Protein AF-A0AAQ3PL06-F1 (afdb_monomer_lite)

Radius of gyration: 33.45 Å; chains: 1; bounding box: 56×90×118 Å

pLDDT: mean 73.78, std 20.69, range [35.09, 96.5]

Foldseek 3Di:
DDDDDDDDDDDDDDDDPDDDDDDDDDDDDDDDDDDDDDDDDDDDDDPDDDDDDDDDDDDDDDDDDDDDDDDDDDDDDDDDDDDDDDPPPPPPVLPQFDDWDKDKDKDWDDPDPLLVVLVVVVVLVVQVDKTKMKIWIWTDTSPDQIKIKIKIWIWHQDPVRDTDTPDIFTQLAIDSDVVVRVNSNSLRSLQAVCQVCVVSCCPDPCQQRWHDHQVFQETEHEQCVVVVDVVVNVVSVVVQVVVLQVLQVRLVVRVVVQVVQQVVCCVSPVDRDDPPPPPDDVPHDDRRDGDHRPDPRNGYYYDDDDD

Structure (mmCIF, N/CA/C/O backbone):
data_AF-A0AAQ3PL06-F1
#
_entry.id   AF-A0AAQ3PL06-F1
#
loop_
_atom_site.group_PDB
_atom_site.id
_atom_site.type_symbol
_atom_site.label_atom_id
_atom_site.label_alt_id
_atom_site.label_comp_id
_atom_site.label_asym_id
_atom_site.label_entity_id
_atom_site.label_seq_id
_atom_site.pdbx_PDB_ins_code
_atom_site.Cartn_x
_atom_site.Cartn_y
_atom_site.Cartn_z
_atom_site.occupancy
_atom_site.B_iso_or_equiv
_atom_site.auth_seq_id
_atom_site.auth_comp_id
_atom_site.auth_asym_id
_atom_site.auth_atom_id
_atom_site.pdbx_PDB_model_num
ATOM 1 N N . MET A 1 1 ? -21.058 50.447 -5.475 1.00 48.62 1 MET A N 1
ATOM 2 C CA . MET A 1 1 ? -22.038 49.818 -4.567 1.00 48.62 1 MET A CA 1
ATOM 3 C C . MET A 1 1 ? -21.251 49.048 -3.518 1.00 48.62 1 MET A C 1
ATOM 5 O O . MET A 1 1 ? -20.390 48.284 -3.935 1.00 48.62 1 MET A O 1
ATOM 9 N N . PRO A 1 2 ? -21.435 49.301 -2.214 1.00 49.38 2 PRO A N 1
ATOM 10 C CA . PRO A 1 2 ? -20.714 48.572 -1.175 1.00 49.38 2 PRO A CA 1
ATOM 11 C C . PRO A 1 2 ? -21.329 47.180 -0.959 1.00 49.38 2 PRO A C 1
ATOM 13 O O . PRO A 1 2 ? -22.548 47.028 -0.934 1.00 49.38 2 PRO A O 1
ATOM 16 N N . THR A 1 3 ? -20.467 46.173 -0.844 1.00 56.25 3 THR A N 1
ATOM 17 C CA . THR A 1 3 ? -20.796 44.777 -0.527 1.00 56.25 3 THR A CA 1
ATOM 18 C C . THR A 1 3 ? -21.284 44.639 0.922 1.00 56.25 3 THR A C 1
ATOM 20 O O . THR A 1 3 ? -20.705 45.280 1.801 1.00 56.25 3 THR A O 1
ATOM 23 N N . PRO A 1 4 ? -22.315 43.820 1.203 1.00 58.84 4 PRO A N 1
ATOM 24 C CA . PRO A 1 4 ? -22.827 43.642 2.557 1.00 58.84 4 PRO A CA 1
ATOM 25 C C . PRO A 1 4 ? -21.896 42.768 3.410 1.00 58.84 4 PRO A C 1
ATOM 27 O O . PRO A 1 4 ? -21.492 41.679 3.004 1.00 58.84 4 PRO A O 1
ATOM 30 N N . THR A 1 5 ? -21.581 43.261 4.605 1.00 65.50 5 THR A N 1
ATOM 31 C CA . THR A 1 5 ? -20.890 42.543 5.683 1.00 65.50 5 THR A CA 1
ATOM 32 C C . THR A 1 5 ? -21.766 41.393 6.207 1.00 65.50 5 THR A C 1
ATOM 34 O O . THR A 1 5 ? -22.958 41.621 6.435 1.00 65.50 5 THR A O 1
ATOM 37 N N . PRO A 1 6 ? -21.229 40.179 6.430 1.00 69.56 6 PRO A N 1
ATOM 38 C CA . PRO A 1 6 ? -21.986 39.102 7.064 1.00 69.56 6 PRO A CA 1
ATOM 39 C C . PRO A 1 6 ? -22.230 39.388 8.563 1.00 69.56 6 PRO A C 1
ATOM 41 O O . PRO A 1 6 ? -21.394 40.029 9.204 1.00 69.56 6 PRO A O 1
ATOM 44 N N . PRO A 1 7 ? -23.365 38.944 9.135 1.00 68.00 7 PRO A N 1
ATOM 45 C CA . PRO A 1 7 ? -23.702 39.196 10.536 1.00 68.00 7 PRO A CA 1
ATOM 46 C C . PRO A 1 7 ? -22.826 38.385 11.505 1.00 68.00 7 PRO A C 1
ATOM 48 O O . PRO A 1 7 ? -22.544 37.211 11.265 1.00 68.00 7 PRO A O 1
ATOM 51 N N . SER A 1 8 ? -22.433 39.018 12.617 1.00 68.75 8 SER A N 1
ATOM 52 C CA . SER A 1 8 ? -21.735 38.374 13.740 1.00 68.75 8 SER A CA 1
ATOM 53 C C . SER A 1 8 ? -22.547 37.219 14.341 1.00 68.75 8 SER A C 1
ATOM 55 O O . SER A 1 8 ? -23.768 37.351 14.475 1.00 68.75 8 SER A O 1
ATOM 57 N N . PRO A 1 9 ? -21.891 36.129 14.780 1.00 68.69 9 PRO A N 1
ATOM 58 C CA . PRO A 1 9 ? -22.547 35.081 15.551 1.00 68.69 9 PRO A CA 1
ATOM 59 C C . PRO A 1 9 ? -22.962 35.591 16.947 1.00 68.69 9 PRO A C 1
ATOM 61 O O . PRO A 1 9 ? -22.283 36.458 17.509 1.00 68.69 9 PRO A O 1
ATOM 64 N N . PRO A 1 10 ? -24.068 35.078 17.518 1.00 64.25 10 PRO A N 1
ATOM 65 C CA . PRO A 1 10 ? -24.474 35.403 18.881 1.00 64.25 10 PRO A CA 1
ATOM 66 C C . PRO A 1 10 ? -23.480 34.829 19.913 1.00 64.25 10 PRO A C 1
ATOM 68 O O . PRO A 1 10 ? -22.798 33.843 19.623 1.00 64.25 10 PRO A O 1
ATOM 71 N N . PRO A 1 11 ? -23.382 35.437 21.110 1.00 51.66 11 PRO A N 1
ATOM 72 C CA . PRO A 1 11 ? -22.476 34.982 22.160 1.00 51.66 11 PRO A CA 1
ATOM 73 C C . PRO A 1 11 ? -22.854 33.577 22.645 1.00 51.66 11 PRO A C 1
ATOM 75 O O . PRO A 1 11 ? -24.021 33.300 22.917 1.00 51.66 11 PRO A O 1
ATOM 78 N N . GLN A 1 12 ? -21.854 32.700 22.750 1.00 49.91 12 GLN A N 1
ATOM 79 C CA . GLN A 1 12 ? -21.989 31.388 23.377 1.00 49.91 12 GLN A CA 1
ATOM 80 C C . GLN A 1 12 ? -22.119 31.584 24.892 1.00 49.91 12 GLN A C 1
ATOM 82 O O . GLN A 1 12 ? -21.191 32.066 25.543 1.00 49.91 12 GLN A O 1
ATOM 87 N N . GLU A 1 13 ? -23.290 31.257 25.435 1.00 46.12 13 GLU A N 1
ATOM 88 C CA . GLU A 1 13 ? -23.493 31.118 26.874 1.00 46.12 13 GLU A CA 1
ATOM 89 C C . GLU A 1 13 ? -22.750 29.868 27.355 1.00 46.12 13 GLU A C 1
ATOM 91 O O . GLU A 1 13 ? -22.970 28.759 26.867 1.00 46.12 13 GLU A O 1
ATOM 96 N N . TRP A 1 14 ? -21.839 30.079 28.299 1.00 43.84 14 TRP A N 1
ATOM 97 C CA . TRP A 1 14 ? -21.166 29.028 29.042 1.00 43.84 14 TRP A CA 1
ATOM 98 C C . TRP A 1 14 ? -22.183 28.379 29.978 1.00 43.84 14 TRP A C 1
ATOM 100 O O . TRP A 1 14 ? -22.734 29.046 30.852 1.00 43.84 14 TRP A O 1
ATOM 110 N N . VAL A 1 15 ? -22.443 27.089 29.782 1.00 44.31 15 VAL A N 1
ATOM 111 C CA . VAL A 1 15 ? -23.145 26.267 30.769 1.00 44.31 15 VAL A CA 1
ATOM 112 C C . VAL A 1 15 ? -22.093 25.676 31.701 1.00 44.31 15 VAL A C 1
ATOM 114 O O . VAL A 1 15 ? -21.324 24.804 31.302 1.00 44.31 15 VAL A O 1
ATOM 117 N N . ASP A 1 16 ? -22.057 26.201 32.925 1.00 38.12 16 ASP A N 1
ATOM 118 C CA . ASP A 1 16 ? -21.409 25.589 34.082 1.00 38.12 16 ASP A CA 1
ATOM 119 C C . ASP A 1 16 ? -22.047 24.216 34.342 1.00 38.12 16 ASP A C 1
ATOM 121 O O . ASP A 1 16 ? -23.236 24.118 34.651 1.00 38.12 16 ASP A O 1
ATOM 125 N N . LEU A 1 17 ? -21.252 23.155 34.215 1.00 41.19 17 LEU A N 1
ATOM 126 C CA . LEU A 1 17 ? -21.554 21.839 34.773 1.00 41.19 17 LEU A CA 1
ATOM 127 C C . LEU A 1 17 ? -20.680 21.667 36.015 1.00 41.19 17 LEU A C 1
ATOM 129 O O . LEU A 1 17 ? -19.600 21.083 35.960 1.00 41.19 17 LEU A O 1
ATOM 133 N N . THR A 1 18 ? -21.134 22.234 37.128 1.00 41.91 18 THR A N 1
ATOM 134 C CA . THR A 1 18 ? -20.614 21.912 38.455 1.00 41.91 18 THR A CA 1
ATOM 135 C C . THR A 1 18 ? -21.363 20.714 39.030 1.00 41.91 18 THR A C 1
ATOM 137 O O . THR A 1 18 ? -22.589 20.666 38.972 1.00 41.91 18 THR A O 1
ATOM 140 N N . GLU A 1 19 ? -20.584 19.825 39.649 1.00 43.22 19 GLU A N 1
ATOM 141 C CA . GLU A 1 19 ? -20.951 18.959 40.780 1.00 43.22 19 GLU A CA 1
ATOM 142 C C . GLU A 1 19 ? -21.914 17.792 40.521 1.00 43.22 19 GLU A C 1
ATOM 144 O O . GLU A 1 19 ? -23.114 17.970 40.347 1.00 43.22 19 GLU A O 1
ATOM 149 N N . SER A 1 20 ? -21.368 16.574 40.598 1.00 48.38 20 SER A N 1
ATOM 150 C CA . SER A 1 20 ? -21.988 15.354 41.153 1.00 48.38 20 SER A CA 1
ATOM 151 C C . SER A 1 20 ? -20.850 14.329 41.286 1.00 48.38 20 SER A C 1
ATOM 153 O O . SER A 1 20 ? -20.391 13.787 40.286 1.00 48.38 20 SER A O 1
ATOM 155 N N . GLU A 1 21 ? -20.097 14.399 42.380 1.00 46.84 21 GLU A N 1
ATOM 156 C CA . GLU A 1 21 ? -20.223 13.525 43.560 1.00 46.84 21 GLU A CA 1
ATOM 157 C C . GLU A 1 21 ? -19.661 12.115 43.326 1.00 46.84 21 GLU A C 1
ATOM 159 O O . GLU A 1 21 ? -20.185 11.305 42.566 1.00 46.84 21 GLU A O 1
ATOM 164 N N . GLU A 1 22 ? -18.529 11.908 44.001 1.00 48.34 22 GLU A N 1
ATOM 165 C CA . GLU A 1 22 ? -17.900 10.648 44.371 1.00 48.34 22 GLU A CA 1
ATOM 166 C C . GLU A 1 22 ? -18.921 9.640 44.911 1.00 48.34 22 GLU A C 1
ATOM 168 O O . GLU A 1 22 ? -19.628 9.946 45.864 1.00 48.34 22 GLU A O 1
ATOM 173 N N . GLU A 1 23 ? -18.903 8.413 44.393 1.00 47.03 23 GLU A N 1
ATOM 174 C CA . GLU A 1 23 ? -19.174 7.219 45.198 1.00 47.03 23 GLU A CA 1
ATOM 175 C C . GLU A 1 23 ? -18.269 6.082 44.702 1.00 47.03 23 GLU A C 1
ATOM 177 O O . GLU A 1 23 ? -18.490 5.462 43.663 1.00 47.03 23 GLU A O 1
ATOM 182 N N . ASP A 1 24 ? -17.199 5.883 45.467 1.00 48.38 24 ASP A N 1
ATOM 183 C CA . ASP A 1 24 ? -16.335 4.708 45.508 1.00 48.38 24 ASP A CA 1
ATOM 184 C C . ASP A 1 24 ? -16.939 3.716 46.513 1.00 48.38 24 ASP A C 1
ATOM 186 O O . ASP A 1 24 ? -17.240 4.107 47.647 1.00 48.38 24 ASP A O 1
ATOM 190 N N . PRO A 1 25 ? -17.143 2.450 46.121 1.00 52.28 25 PRO A N 1
ATOM 191 C CA . PRO A 1 25 ? -17.043 1.387 47.102 1.00 52.28 25 PRO A CA 1
ATOM 192 C C . PRO A 1 25 ? -16.062 0.290 46.668 1.00 52.28 25 PRO A C 1
ATOM 194 O O . PRO A 1 25 ? -16.358 -0.547 45.818 1.00 52.28 25 PRO A O 1
ATOM 197 N N . GLU A 1 26 ? -14.932 0.289 47.372 1.00 47.56 26 GLU A N 1
ATOM 198 C CA . GLU A 1 26 ? -14.347 -0.859 48.072 1.00 47.56 26 GLU A CA 1
ATOM 199 C C . GLU A 1 26 ? -13.952 -2.091 47.231 1.00 47.56 26 GLU A C 1
ATOM 201 O O . GLU A 1 26 ? -14.751 -2.947 46.864 1.00 47.56 26 GLU A O 1
ATOM 206 N N . GLU A 1 27 ? -12.631 -2.215 47.060 1.00 47.69 27 GLU A N 1
ATOM 207 C CA . GLU A 1 27 ? -11.851 -3.388 47.486 1.00 47.69 27 GLU A CA 1
ATOM 208 C C . GLU A 1 27 ? -12.449 -4.780 47.199 1.00 47.69 27 GLU A C 1
ATOM 210 O O . GLU A 1 27 ? -13.039 -5.435 48.057 1.00 47.69 27 GLU A O 1
ATOM 215 N N . LEU A 1 28 ? -12.125 -5.322 46.024 1.00 44.50 28 LEU A N 1
ATOM 216 C CA . LEU A 1 28 ? -12.021 -6.770 45.823 1.00 44.50 28 LEU A CA 1
ATOM 217 C C . LEU A 1 28 ? -10.652 -7.095 45.217 1.00 44.50 28 LEU A C 1
ATOM 219 O O . LEU A 1 28 ? -10.472 -7.156 44.003 1.00 44.50 28 LEU A O 1
ATOM 223 N N . VAL A 1 29 ? -9.667 -7.275 46.096 1.00 44.41 29 VAL A N 1
ATOM 224 C CA . VAL A 1 29 ? -8.402 -7.974 45.805 1.00 44.41 29 VAL A CA 1
ATOM 225 C C . VAL A 1 29 ? -8.575 -9.469 46.144 1.00 44.41 29 VAL A C 1
ATOM 227 O O . VAL A 1 29 ? -9.486 -9.824 46.892 1.00 44.41 29 VAL A O 1
ATOM 230 N N . PRO A 1 30 ? -7.770 -10.374 45.563 1.00 47.69 30 PRO A N 1
ATOM 231 C CA . PRO A 1 30 ? -8.264 -11.530 44.825 1.00 47.69 30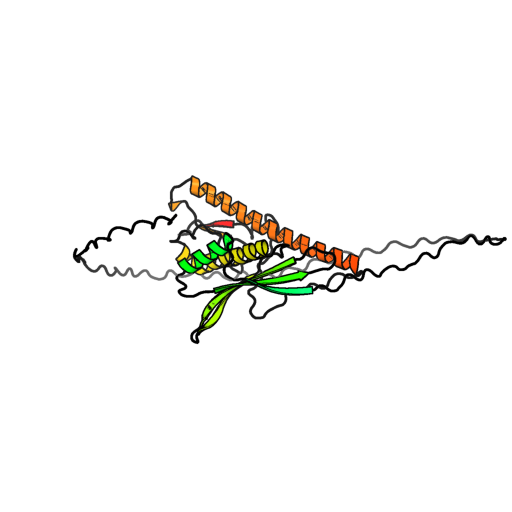 PRO A CA 1
ATOM 232 C C . PRO A 1 30 ? -8.126 -12.816 45.649 1.00 47.69 30 PRO A C 1
ATOM 234 O O . PRO A 1 30 ? -7.146 -12.994 46.375 1.00 47.69 30 PRO A O 1
ATOM 237 N N . GLU A 1 31 ? -9.066 -13.752 45.502 1.00 46.12 31 GLU A N 1
ATOM 238 C CA . GLU A 1 31 ? -8.873 -15.108 46.021 1.00 46.12 31 GLU A CA 1
ATOM 239 C C . GLU A 1 31 ? -7.777 -15.820 45.214 1.00 46.12 31 GLU A C 1
ATOM 241 O O . GLU A 1 31 ? -7.943 -16.177 44.048 1.00 46.12 31 GLU A O 1
ATOM 246 N N . LEU A 1 32 ? -6.637 -15.994 45.882 1.00 43.97 32 LEU A N 1
ATOM 247 C CA . LEU A 1 32 ? -5.574 -16.939 45.567 1.00 43.97 32 LEU A CA 1
ATOM 248 C C . LEU A 1 32 ? -6.168 -18.345 45.398 1.00 43.97 32 LEU A C 1
ATOM 250 O O . LEU A 1 32 ? -6.540 -18.984 46.381 1.00 43.97 32 LEU A O 1
ATOM 254 N N . SER A 1 33 ? -6.222 -18.832 44.160 1.00 45.28 33 SER A N 1
ATOM 255 C CA . SER A 1 33 ? -6.232 -20.268 43.879 1.00 45.28 33 SER A CA 1
ATOM 256 C C . SER A 1 33 ? -4.791 -20.685 43.601 1.00 45.28 33 SER A C 1
ATOM 258 O O . SER A 1 33 ? -4.176 -20.285 42.616 1.00 45.28 33 SER A O 1
ATOM 260 N N . GLU A 1 34 ? -4.232 -21.423 44.553 1.00 49.06 34 GLU A N 1
ATOM 261 C CA . GLU A 1 34 ? -3.016 -22.207 44.386 1.00 49.06 34 GLU A CA 1
ATOM 262 C C . GLU A 1 34 ? -3.402 -23.450 43.573 1.00 49.06 34 GLU A C 1
ATOM 264 O O . GLU A 1 34 ? -3.945 -24.398 44.135 1.00 49.06 34 GLU A O 1
ATOM 269 N N . ASP A 1 35 ? -3.174 -23.426 42.259 1.00 47.31 35 ASP A N 1
ATOM 270 C CA . ASP A 1 35 ? -3.213 -24.631 41.427 1.00 47.31 35 ASP A CA 1
ATOM 271 C C . ASP A 1 35 ? -1.779 -25.005 41.037 1.00 47.31 35 ASP A C 1
ATOM 273 O O . ASP A 1 35 ? -0.987 -24.184 40.562 1.00 47.31 35 ASP A O 1
ATOM 277 N N . GLU A 1 36 ? -1.430 -26.241 41.375 1.00 51.69 36 GLU A N 1
ATOM 278 C CA . GLU A 1 36 ? -0.114 -26.846 41.220 1.00 51.69 36 GLU A CA 1
ATOM 279 C C . GLU A 1 36 ? 0.250 -27.005 39.729 1.00 51.69 36 GLU A C 1
ATOM 281 O O . GLU A 1 36 ? -0.629 -27.215 38.894 1.00 51.69 36 GLU A O 1
ATOM 286 N N . PRO A 1 37 ? 1.542 -26.941 39.355 1.00 46.28 37 PRO A N 1
ATOM 287 C CA . PRO A 1 37 ? 1.955 -27.170 37.976 1.00 46.28 37 PRO A CA 1
ATOM 288 C C . PRO A 1 37 ? 1.813 -28.656 37.610 1.00 46.28 37 PRO A C 1
ATOM 290 O O . PRO A 1 37 ? 2.541 -29.502 38.134 1.00 46.28 37 PRO A O 1
ATOM 293 N N . GLU A 1 38 ? 0.899 -28.969 36.689 1.00 50.12 38 GLU A N 1
ATOM 294 C CA . GLU A 1 38 ? 0.843 -30.276 36.031 1.00 50.12 38 GLU A CA 1
ATOM 295 C C . GLU A 1 38 ? 2.108 -30.495 35.179 1.00 50.12 38 GLU A C 1
ATOM 297 O O . GLU A 1 38 ? 2.547 -29.623 34.427 1.00 50.12 38 GLU A O 1
ATOM 302 N N . GLU A 1 39 ? 2.718 -31.668 35.354 1.00 47.22 39 GLU A N 1
ATOM 303 C CA . GLU A 1 39 ? 3.946 -32.111 34.696 1.00 47.22 39 GLU A CA 1
ATOM 304 C C . GLU A 1 39 ? 3.822 -32.091 33.161 1.00 47.22 39 GLU A C 1
ATOM 306 O O . GLU A 1 39 ? 2.953 -32.743 32.580 1.00 47.22 39 GLU A O 1
ATOM 311 N N . GLU A 1 40 ? 4.749 -31.400 32.493 1.00 49.81 40 GLU A N 1
ATOM 312 C CA . GLU A 1 40 ? 4.948 -31.493 31.045 1.00 49.81 40 GLU A CA 1
ATOM 313 C C . GLU A 1 40 ? 5.327 -32.935 30.642 1.00 49.81 40 GLU A C 1
ATOM 315 O O . GLU A 1 40 ? 6.334 -33.466 31.132 1.00 49.81 40 GLU A O 1
ATOM 320 N N . PRO A 1 41 ? 4.609 -33.590 29.710 1.00 47.94 41 PRO A N 1
ATOM 321 C CA . PRO A 1 41 ? 5.131 -34.785 29.070 1.00 47.94 41 PRO A CA 1
ATOM 322 C C . PRO A 1 41 ? 6.260 -34.382 28.112 1.00 47.94 41 PRO A C 1
ATOM 324 O O . PRO A 1 41 ? 6.051 -33.693 27.117 1.00 47.94 41 PRO A O 1
ATOM 327 N N . GLN A 1 42 ? 7.473 -34.835 28.425 1.00 40.88 42 GLN A N 1
ATOM 328 C CA . GLN A 1 42 ? 8.642 -34.728 27.557 1.00 40.88 42 GLN A CA 1
ATOM 329 C C . GLN A 1 42 ? 8.383 -35.495 26.250 1.00 40.88 42 GLN A C 1
ATOM 331 O O . GLN A 1 42 ? 8.380 -36.727 26.242 1.00 40.88 42 GLN A O 1
ATOM 336 N N . GLU A 1 43 ? 8.175 -34.781 25.144 1.00 46.28 43 GLU A N 1
ATOM 337 C CA . GLU A 1 43 ? 8.204 -35.379 23.810 1.00 46.28 43 GLU A CA 1
ATOM 338 C C . GLU A 1 43 ? 9.661 -35.671 23.421 1.00 46.28 43 GLU A C 1
ATOM 340 O O . GLU A 1 43 ? 10.495 -34.774 23.278 1.00 46.28 43 GLU A O 1
ATOM 345 N N . GLU A 1 44 ? 9.982 -36.958 23.282 1.00 52.59 44 GLU A N 1
ATOM 346 C CA . GLU A 1 44 ? 11.247 -37.424 22.720 1.00 52.59 44 GLU A CA 1
ATOM 347 C C . GLU A 1 44 ? 11.412 -36.891 21.281 1.00 52.59 44 GLU A C 1
ATOM 349 O O . GLU A 1 44 ? 10.479 -36.987 20.477 1.00 52.59 44 GLU A O 1
ATOM 354 N N . PRO A 1 45 ? 12.587 -36.363 20.897 1.00 47.50 45 PRO A N 1
ATOM 355 C CA . PRO A 1 45 ? 12.797 -35.886 19.539 1.00 47.50 45 PRO A CA 1
ATOM 356 C C . PRO A 1 45 ? 12.835 -37.069 18.564 1.00 47.50 45 PRO A C 1
ATOM 358 O O . PRO A 1 45 ? 13.754 -37.889 18.586 1.00 47.50 45 PRO A O 1
ATOM 361 N N . LEU A 1 46 ? 11.843 -37.132 17.671 1.00 46.38 46 LEU A N 1
ATOM 362 C CA . LEU A 1 46 ? 11.863 -37.996 16.494 1.00 46.38 46 LEU A CA 1
ATOM 363 C C . LEU A 1 46 ? 13.093 -37.664 15.638 1.00 46.38 46 LEU A C 1
ATOM 365 O O . LEU A 1 46 ? 13.223 -36.577 15.077 1.00 46.38 46 LEU A O 1
ATOM 369 N N . GLU A 1 47 ? 13.995 -38.633 15.538 1.00 45.81 47 GLU A N 1
ATOM 370 C CA . GLU A 1 47 ? 15.191 -38.607 14.706 1.00 45.81 47 GLU A CA 1
ATOM 371 C C . GLU A 1 47 ? 14.777 -38.607 13.218 1.00 45.81 47 GLU A C 1
ATOM 373 O O . GLU A 1 47 ? 14.530 -39.648 12.605 1.00 45.81 47 GLU A O 1
ATOM 378 N N . VAL A 1 48 ? 14.631 -37.416 12.629 1.00 49.69 48 VAL A N 1
ATOM 379 C CA . VAL A 1 48 ? 14.339 -37.254 11.198 1.00 49.69 48 VAL A CA 1
ATOM 380 C C . VAL A 1 48 ? 15.609 -37.564 10.404 1.00 49.69 48 VAL A C 1
ATOM 382 O O . VAL A 1 48 ? 16.563 -36.787 10.389 1.00 49.69 48 VAL A O 1
ATOM 385 N N . GLN A 1 49 ? 15.621 -38.719 9.737 1.00 50.06 49 GLN A N 1
ATOM 386 C CA . GLN A 1 49 ? 16.665 -39.086 8.779 1.00 50.06 49 GLN A CA 1
ATOM 387 C C . GLN A 1 49 ? 16.761 -38.038 7.651 1.00 50.06 49 GLN A C 1
ATOM 389 O O . GLN A 1 49 ? 15.726 -37.607 7.134 1.00 50.06 49 GLN A O 1
ATOM 394 N N . PRO A 1 50 ? 17.973 -37.645 7.220 1.00 54.19 50 PRO A N 1
ATOM 395 C CA . PRO A 1 50 ? 18.136 -36.715 6.110 1.00 54.19 50 PRO A CA 1
ATOM 396 C C . PRO A 1 50 ? 17.646 -37.335 4.785 1.00 54.19 50 PRO A C 1
ATOM 398 O O . PRO A 1 50 ? 17.817 -38.539 4.566 1.00 54.19 50 PRO A O 1
ATOM 401 N N . PRO A 1 51 ? 17.058 -36.535 3.877 1.00 52.03 51 PRO A N 1
ATOM 402 C CA . PRO A 1 51 ? 16.538 -37.027 2.606 1.00 52.03 51 PRO A CA 1
ATOM 403 C C . PRO A 1 51 ? 17.661 -37.517 1.681 1.00 52.03 51 PRO A C 1
ATOM 405 O O . PRO A 1 51 ? 18.697 -36.872 1.516 1.00 52.03 51 PRO A O 1
ATOM 408 N N . VAL A 1 52 ? 17.426 -38.668 1.047 1.00 60.56 52 VAL A N 1
ATOM 409 C CA . VAL A 1 52 ? 18.289 -39.248 0.009 1.00 60.56 52 VAL A CA 1
ATOM 410 C C . VAL A 1 52 ? 18.274 -38.331 -1.228 1.00 60.56 52 VAL A C 1
ATOM 412 O O . VAL A 1 52 ? 17.187 -37.948 -1.666 1.00 60.56 52 VAL A O 1
ATOM 415 N N . PRO A 1 53 ? 19.430 -37.972 -1.819 1.00 58.28 53 PRO A N 1
ATOM 416 C CA . PRO A 1 53 ? 19.462 -37.112 -2.999 1.00 58.28 53 PRO A CA 1
ATOM 417 C C . PRO A 1 53 ? 18.856 -37.815 -4.232 1.00 58.28 53 PRO A C 1
ATOM 419 O O . PRO A 1 53 ? 19.063 -39.020 -4.415 1.00 58.28 53 PRO A O 1
ATOM 422 N N . PRO A 1 54 ? 18.131 -37.087 -5.104 1.00 53.50 54 PRO A N 1
ATOM 423 C CA . PRO A 1 54 ? 17.540 -37.656 -6.310 1.00 53.50 54 PRO A CA 1
ATOM 424 C C . PRO A 1 54 ? 18.617 -38.089 -7.315 1.00 53.50 54 PRO A C 1
ATOM 426 O O . PRO A 1 54 ? 19.619 -37.405 -7.525 1.00 53.50 54 PRO A O 1
ATOM 429 N N . SER A 1 55 ? 18.398 -39.248 -7.942 1.00 53.97 55 SER A N 1
ATOM 430 C CA . SER A 1 55 ? 19.256 -39.791 -8.999 1.00 53.97 55 SER A CA 1
ATOM 431 C C . SER A 1 55 ? 19.304 -38.865 -10.218 1.00 53.97 55 SER A C 1
ATOM 433 O O . SER A 1 55 ? 18.274 -38.371 -10.671 1.00 53.97 55 SER A O 1
ATOM 435 N N . ALA A 1 56 ? 20.509 -38.650 -10.750 1.00 47.44 56 ALA A N 1
ATOM 436 C CA . ALA A 1 56 ? 20.755 -37.822 -11.926 1.00 47.44 56 ALA A CA 1
ATOM 437 C C . ALA A 1 56 ? 20.039 -38.364 -13.187 1.00 47.44 56 ALA A C 1
ATOM 439 O O . ALA A 1 56 ? 19.973 -39.585 -13.364 1.00 47.44 56 ALA A O 1
ATOM 440 N N . PRO A 1 57 ? 19.535 -37.488 -14.079 1.00 53.69 57 PRO A N 1
ATOM 441 C CA . PRO A 1 57 ? 18.932 -37.905 -15.341 1.00 53.69 57 PRO A CA 1
ATOM 442 C C . PRO A 1 57 ? 19.986 -38.448 -16.335 1.00 53.69 57 PRO A C 1
ATOM 444 O O . PRO A 1 57 ? 21.135 -37.996 -16.317 1.00 53.69 57 PRO A O 1
ATOM 447 N N . PRO A 1 58 ? 19.624 -39.408 -17.212 1.00 45.03 58 PRO A N 1
ATOM 448 C CA . PRO A 1 58 ? 20.518 -39.939 -18.242 1.00 45.03 58 PRO A CA 1
ATOM 449 C C . PRO A 1 58 ? 20.916 -38.871 -19.268 1.00 45.03 58 PRO A C 1
ATOM 451 O O . PRO A 1 58 ? 20.078 -38.097 -19.720 1.00 45.03 58 PRO A O 1
ATOM 454 N N . GLN A 1 59 ? 22.194 -38.864 -19.653 1.00 43.38 59 GLN A N 1
ATOM 455 C CA . GLN A 1 59 ? 22.734 -38.003 -20.705 1.00 43.38 59 GLN A CA 1
ATOM 456 C C . GLN A 1 59 ? 22.157 -38.389 -22.076 1.00 43.38 59 GLN A C 1
ATOM 458 O O . GLN A 1 59 ? 22.362 -39.512 -22.537 1.00 43.38 59 GLN A O 1
ATOM 463 N N . GLU A 1 60 ? 21.472 -37.454 -22.733 1.00 45.97 60 GLU A N 1
ATOM 464 C CA . GLU A 1 60 ? 21.091 -37.566 -24.142 1.00 45.97 60 GLU A CA 1
ATOM 465 C C . GLU A 1 60 ? 22.295 -37.209 -25.027 1.00 45.97 60 GLU A C 1
ATOM 467 O O . GLU A 1 60 ? 22.903 -36.146 -24.894 1.00 45.97 60 GLU A O 1
ATOM 472 N N . GLN A 1 61 ? 22.671 -38.139 -25.905 1.00 43.91 61 GLN A N 1
ATOM 473 C CA . GLN A 1 61 ? 23.683 -37.944 -26.943 1.00 43.91 61 GLN A CA 1
ATOM 474 C C . GLN A 1 61 ? 23.094 -37.131 -28.113 1.00 43.91 61 GLN A C 1
ATOM 476 O O . GLN A 1 61 ? 21.920 -37.325 -28.439 1.00 43.91 61 GLN A O 1
ATOM 481 N N . P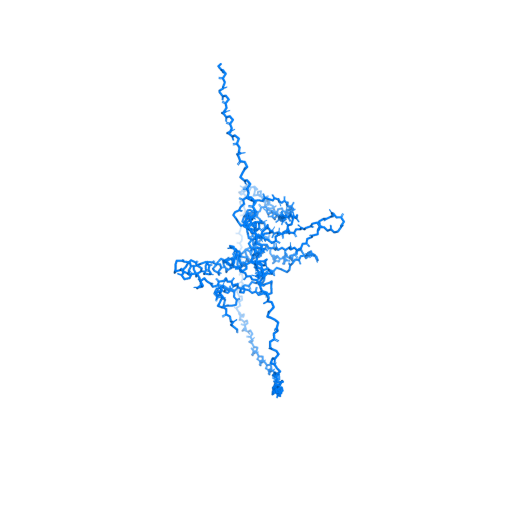RO A 1 62 ? 23.875 -36.263 -28.782 1.00 44.25 62 PRO A N 1
ATOM 482 C CA . PRO A 1 62 ? 23.415 -35.553 -29.973 1.00 44.25 62 PRO A CA 1
ATOM 483 C C . PRO A 1 62 ? 23.367 -36.494 -31.193 1.00 44.25 62 PRO A C 1
ATOM 485 O O . PRO A 1 62 ? 24.256 -37.339 -31.329 1.00 44.25 62 PRO A O 1
ATOM 488 N N . PRO A 1 63 ? 22.373 -36.369 -32.093 1.00 42.94 63 PRO A N 1
ATOM 489 C CA . PRO A 1 63 ? 22.366 -37.110 -33.346 1.00 42.94 63 PRO A CA 1
ATOM 490 C C . PRO A 1 63 ? 23.319 -36.496 -34.381 1.00 42.94 63 PRO A C 1
ATOM 492 O O . PRO A 1 63 ? 23.557 -35.289 -34.415 1.00 42.94 63 PRO A O 1
ATOM 495 N N . GLU A 1 64 ? 23.844 -37.403 -35.197 1.00 40.25 64 GLU A N 1
ATOM 496 C CA . GLU A 1 64 ? 24.956 -37.283 -36.132 1.00 40.25 64 GLU A CA 1
ATOM 497 C C . GLU A 1 64 ? 24.683 -36.387 -37.352 1.00 40.25 64 GLU A C 1
ATOM 499 O O . GLU A 1 64 ? 23.580 -36.351 -37.903 1.00 40.25 64 GLU A O 1
ATOM 504 N N . GLU A 1 65 ? 25.755 -35.719 -37.788 1.00 40.75 65 GLU A N 1
ATOM 505 C CA . GLU A 1 65 ? 25.968 -35.165 -39.125 1.00 40.75 65 GLU A CA 1
ATOM 506 C C . GLU A 1 65 ? 25.685 -36.202 -40.220 1.00 40.75 65 GLU A C 1
ATOM 508 O O . GLU A 1 65 ? 26.170 -37.332 -40.174 1.00 40.75 65 GLU A O 1
ATOM 513 N N . SER A 1 66 ? 24.981 -35.776 -41.266 1.00 40.97 66 SER A N 1
ATOM 514 C CA . SER A 1 66 ? 24.997 -36.448 -42.562 1.00 40.97 66 SER A CA 1
ATOM 515 C C . SER A 1 66 ? 25.480 -35.459 -43.621 1.00 40.97 66 SER A C 1
ATOM 517 O O . SER A 1 66 ? 24.719 -34.597 -44.067 1.00 40.97 66 SER A O 1
ATOM 519 N N . GLU A 1 67 ? 26.755 -35.589 -43.983 1.00 39.44 67 GLU A N 1
ATOM 520 C CA . GLU A 1 67 ? 27.369 -35.061 -45.202 1.00 39.44 67 GLU A CA 1
ATOM 521 C C . GLU A 1 67 ? 27.024 -35.962 -46.398 1.00 39.44 67 GLU A C 1
ATOM 523 O O . GLU A 1 67 ? 26.983 -37.181 -46.233 1.00 39.44 67 GLU A O 1
ATOM 528 N N . ASP A 1 68 ? 26.797 -35.366 -47.578 1.00 38.88 68 ASP A N 1
ATOM 529 C CA . ASP A 1 68 ? 27.295 -35.810 -48.903 1.00 38.88 68 ASP A CA 1
ATOM 530 C C . ASP A 1 68 ? 26.610 -35.014 -50.053 1.00 38.88 68 ASP A C 1
ATOM 532 O O . ASP A 1 68 ? 25.502 -34.506 -49.877 1.00 38.88 68 ASP A O 1
ATOM 536 N N . PRO A 1 69 ? 27.184 -34.916 -51.272 1.00 45.88 69 PRO A N 1
ATOM 537 C CA . PRO A 1 69 ? 28.393 -34.164 -51.588 1.00 45.88 69 PRO A CA 1
ATOM 538 C C . PRO A 1 69 ? 28.200 -33.238 -52.818 1.00 45.88 69 PRO A C 1
ATOM 540 O O . PRO A 1 69 ? 27.163 -33.202 -53.481 1.00 45.88 69 PRO A O 1
ATOM 543 N N . ALA A 1 70 ? 29.258 -32.492 -53.124 1.00 38.97 70 ALA A N 1
ATOM 544 C CA . ALA A 1 70 ? 29.409 -31.575 -54.247 1.00 38.97 70 ALA A CA 1
ATOM 545 C C . ALA A 1 70 ? 29.209 -32.194 -55.648 1.00 38.97 70 ALA A C 1
ATOM 547 O O . ALA A 1 70 ? 29.647 -33.314 -55.913 1.00 38.97 70 ALA A O 1
ATOM 548 N N . VAL A 1 71 ? 28.699 -31.380 -56.584 1.00 39.41 71 VAL A N 1
ATOM 549 C CA . VAL A 1 71 ? 29.112 -31.404 -57.999 1.00 39.41 71 VAL A CA 1
ATOM 550 C C . VAL A 1 71 ? 29.300 -29.957 -58.476 1.00 39.41 71 VAL A C 1
ATOM 552 O O . VAL A 1 71 ? 28.395 -29.133 -58.379 1.00 39.41 71 VAL A O 1
ATOM 555 N N . ASP A 1 72 ? 30.520 -29.701 -58.932 1.00 39.59 72 ASP A N 1
ATOM 556 C CA . ASP A 1 72 ? 31.142 -28.469 -59.437 1.00 39.59 72 ASP A CA 1
ATOM 557 C C . ASP A 1 72 ? 31.053 -28.419 -60.998 1.00 39.59 72 ASP A C 1
ATOM 559 O O . ASP A 1 72 ? 30.442 -29.319 -61.583 1.00 39.59 72 ASP A O 1
ATOM 563 N N . PRO A 1 73 ? 31.749 -27.516 -61.720 1.00 59.22 73 PRO A N 1
ATOM 564 C CA . PRO A 1 73 ? 31.362 -26.183 -62.212 1.00 59.22 73 PRO A CA 1
ATOM 565 C C . PRO A 1 73 ? 31.194 -26.115 -63.754 1.00 59.22 73 PRO A C 1
ATOM 567 O O . PRO A 1 73 ? 31.370 -27.112 -64.447 1.00 59.22 73 PRO A O 1
ATOM 570 N N . GLU A 1 74 ? 30.864 -24.930 -64.296 1.00 36.88 74 GLU A N 1
ATOM 571 C CA . GLU A 1 74 ? 31.644 -24.186 -65.327 1.00 36.88 74 GLU A CA 1
ATOM 572 C C . GLU A 1 74 ? 30.809 -23.067 -66.022 1.00 36.88 74 GLU A C 1
ATOM 574 O O . GLU A 1 74 ? 29.846 -23.331 -66.739 1.00 36.88 74 GLU A O 1
ATOM 579 N N . ASP A 1 75 ? 31.196 -21.819 -65.702 1.00 40.34 75 ASP A N 1
ATOM 580 C CA . ASP A 1 75 ? 31.386 -20.541 -66.458 1.00 40.34 75 ASP A CA 1
ATOM 581 C C . ASP A 1 75 ? 31.282 -20.564 -68.026 1.00 40.34 75 ASP A C 1
ATOM 583 O O . ASP A 1 75 ? 31.348 -21.659 -68.584 1.00 40.34 75 ASP A O 1
ATOM 587 N N . PRO A 1 76 ? 31.260 -19.442 -68.816 1.00 51.09 76 PRO A N 1
ATOM 588 C CA . PRO A 1 76 ? 31.471 -18.030 -68.443 1.00 51.09 76 PRO A CA 1
ATOM 589 C C . PRO A 1 76 ? 30.731 -16.908 -69.250 1.00 51.09 76 PRO A C 1
ATOM 591 O O . PRO A 1 76 ? 30.068 -17.141 -70.258 1.00 51.09 76 PRO A O 1
ATOM 594 N N . GLU A 1 77 ? 30.982 -15.662 -68.809 1.00 41.91 77 GLU A N 1
ATOM 595 C CA . GLU A 1 77 ? 31.008 -14.371 -69.550 1.00 41.91 77 GLU A CA 1
ATOM 596 C C . GLU A 1 77 ? 29.705 -13.577 -69.831 1.00 41.91 77 GLU A C 1
ATOM 598 O O . GLU A 1 77 ? 28.867 -13.986 -70.629 1.00 41.91 77 GLU A O 1
ATOM 603 N N . GLN A 1 78 ? 29.589 -12.355 -69.268 1.00 38.50 78 GLN A N 1
ATOM 604 C CA . GLN A 1 78 ? 29.933 -11.053 -69.911 1.00 38.50 78 GLN A CA 1
ATOM 605 C C . GLN A 1 78 ? 29.144 -9.844 -69.326 1.00 38.50 78 GLN A C 1
ATOM 607 O O . GLN A 1 78 ? 27.988 -9.634 -69.672 1.00 38.50 78 GLN A O 1
ATOM 612 N N . ASP A 1 79 ? 29.834 -9.060 -68.479 1.00 43.09 79 ASP A N 1
ATOM 613 C CA . ASP A 1 79 ? 30.048 -7.586 -68.499 1.00 43.09 79 ASP A CA 1
ATOM 614 C C . ASP A 1 79 ? 28.857 -6.566 -68.484 1.00 43.09 79 ASP A C 1
ATOM 616 O O . ASP A 1 79 ? 27.696 -6.942 -68.617 1.00 43.09 79 ASP A O 1
ATOM 620 N N . PRO A 1 80 ? 29.082 -5.255 -68.213 1.00 50.97 80 PRO A N 1
ATOM 621 C CA . PRO A 1 80 ? 28.474 -4.559 -67.077 1.00 50.97 80 PRO A CA 1
ATOM 622 C C . PRO A 1 80 ? 27.677 -3.317 -67.517 1.00 50.97 80 PRO A C 1
ATOM 624 O O . PRO A 1 80 ? 28.213 -2.441 -68.195 1.00 50.97 80 PRO A O 1
ATOM 627 N N . ASP A 1 81 ? 26.422 -3.164 -67.094 1.00 41.03 81 ASP A N 1
ATOM 628 C CA . ASP A 1 81 ? 25.720 -1.895 -67.325 1.00 41.03 81 ASP A CA 1
ATOM 629 C C . ASP A 1 81 ? 25.560 -1.105 -66.030 1.00 41.03 81 ASP A C 1
ATOM 631 O O . ASP A 1 81 ? 24.839 -1.476 -65.101 1.00 41.03 81 ASP A O 1
ATOM 635 N N . ALA A 1 82 ? 26.317 -0.014 -65.995 1.00 49.19 82 ALA A N 1
ATOM 636 C CA . ALA A 1 82 ? 26.320 1.011 -64.980 1.00 49.19 82 ALA A CA 1
ATOM 637 C C . ALA A 1 82 ? 25.000 1.792 -65.048 1.00 49.19 82 ALA A C 1
ATOM 639 O O . ALA A 1 82 ? 24.863 2.761 -65.790 1.00 49.19 82 ALA A O 1
ATOM 640 N N . GLY A 1 83 ? 24.031 1.369 -64.242 1.00 39.16 83 GLY A N 1
ATOM 641 C CA . GLY A 1 83 ? 22.818 2.123 -63.954 1.00 39.16 83 GLY A CA 1
ATOM 642 C C . GLY A 1 83 ? 22.893 2.729 -62.561 1.00 39.16 83 GLY A C 1
ATOM 643 O O . GLY A 1 83 ? 22.499 2.079 -61.603 1.00 39.16 83 GLY A O 1
ATOM 644 N N . ASP A 1 84 ? 23.437 3.943 -62.495 1.00 50.22 84 ASP A N 1
ATOM 645 C CA . ASP A 1 84 ? 23.251 5.000 -61.489 1.00 50.22 84 ASP A CA 1
ATOM 646 C C . ASP A 1 84 ? 22.188 4.682 -60.408 1.00 50.22 84 ASP A C 1
ATOM 648 O O . ASP A 1 84 ? 21.020 5.065 -60.510 1.00 50.22 84 ASP A O 1
ATOM 652 N N . ALA A 1 85 ? 22.588 3.931 -59.378 1.00 48.19 85 ALA A N 1
ATOM 653 C CA . ALA A 1 85 ? 21.826 3.835 -58.145 1.00 48.19 85 ALA A CA 1
ATOM 654 C C . ALA A 1 85 ? 22.198 5.068 -57.311 1.00 48.19 85 ALA A C 1
ATOM 656 O O . ALA A 1 85 ? 23.393 5.285 -57.084 1.00 48.19 85 ALA A O 1
ATOM 657 N N . PRO A 1 86 ? 21.227 5.896 -56.879 1.00 50.72 86 PRO A N 1
ATOM 658 C CA . PRO A 1 86 ? 21.534 6.973 -55.950 1.00 50.72 86 PRO A CA 1
ATOM 659 C C . PRO A 1 86 ? 22.222 6.363 -54.721 1.00 50.72 86 PRO A C 1
ATOM 661 O O . PRO A 1 86 ? 21.874 5.233 -54.360 1.00 50.72 86 PRO A O 1
ATOM 664 N N . PRO A 1 87 ? 23.197 7.058 -54.104 1.00 48.34 87 PRO A N 1
ATOM 665 C CA . PRO A 1 87 ? 23.781 6.579 -52.864 1.00 48.34 87 PRO A CA 1
ATOM 666 C C . PRO A 1 87 ? 22.624 6.310 -51.904 1.00 48.34 87 PRO A C 1
ATOM 668 O O . PRO A 1 87 ? 21.814 7.195 -51.627 1.00 48.34 87 PRO A O 1
ATOM 671 N N . LEU A 1 88 ? 22.493 5.050 -51.492 1.00 46.59 88 LEU A N 1
ATOM 672 C CA . LEU A 1 88 ? 21.817 4.752 -50.249 1.00 46.59 88 LEU A CA 1
ATOM 673 C C . LEU A 1 88 ? 22.704 5.433 -49.219 1.00 46.59 88 LEU A C 1
ATOM 675 O O . LEU A 1 88 ? 23.820 4.983 -48.961 1.00 46.59 88 LEU A O 1
ATOM 679 N N . ASP A 1 89 ? 22.262 6.607 -48.784 1.00 44.50 89 ASP A N 1
ATOM 680 C CA . ASP A 1 89 ? 22.711 7.203 -47.544 1.00 44.50 89 ASP A CA 1
ATOM 681 C C . ASP A 1 89 ? 22.364 6.166 -46.464 1.00 44.50 89 ASP A C 1
ATOM 683 O O . ASP A 1 89 ? 21.284 6.195 -45.878 1.00 44.50 89 ASP A O 1
ATOM 687 N N . ASP A 1 90 ? 23.267 5.201 -46.260 1.00 46.50 90 ASP A N 1
ATOM 688 C CA . ASP A 1 90 ? 23.380 4.373 -45.056 1.00 46.50 90 ASP A CA 1
ATOM 689 C C . ASP A 1 90 ? 23.886 5.270 -43.911 1.00 46.50 90 ASP A C 1
ATOM 691 O O . ASP A 1 90 ? 24.826 4.947 -43.187 1.00 46.50 90 ASP A O 1
ATOM 695 N N . ASP A 1 91 ? 23.241 6.424 -43.739 1.00 44.72 91 ASP A N 1
ATOM 696 C CA . ASP A 1 91 ? 23.082 7.018 -42.428 1.00 44.72 91 ASP A CA 1
ATOM 697 C C . ASP A 1 91 ? 21.984 6.179 -41.752 1.00 44.72 91 ASP A C 1
ATOM 699 O O . ASP A 1 91 ? 20.846 6.610 -41.556 1.00 44.72 91 ASP A O 1
ATOM 703 N N . GLU A 1 92 ? 22.320 4.922 -41.437 1.00 47.97 92 GLU A N 1
ATOM 704 C CA . GLU A 1 92 ? 21.782 4.300 -40.237 1.00 47.97 92 GLU A CA 1
ATOM 705 C C . GLU A 1 92 ? 22.244 5.228 -39.114 1.00 47.97 92 GLU A C 1
ATOM 707 O O . GLU A 1 92 ? 23.356 5.104 -38.596 1.00 47.97 92 GLU A O 1
ATOM 712 N N . ASP A 1 93 ? 21.425 6.246 -38.826 1.00 45.19 93 ASP A N 1
ATOM 713 C CA . ASP A 1 93 ? 21.414 6.889 -37.529 1.00 45.19 93 ASP A CA 1
ATOM 714 C C . ASP A 1 93 ? 21.378 5.719 -36.549 1.00 45.19 93 ASP A C 1
ATOM 716 O O . ASP A 1 93 ? 20.377 5.010 -36.427 1.00 45.19 93 ASP A O 1
ATOM 720 N N . ASP A 1 94 ? 22.535 5.449 -35.948 1.00 49.31 94 ASP A N 1
ATOM 721 C CA . ASP A 1 94 ? 22.660 4.640 -34.758 1.00 49.31 94 ASP A CA 1
ATOM 722 C C . ASP A 1 94 ? 21.745 5.338 -33.754 1.00 49.31 94 ASP A C 1
ATOM 724 O O . ASP A 1 94 ? 22.126 6.316 -33.103 1.00 49.31 94 ASP A O 1
ATOM 728 N N . ASP A 1 95 ? 20.476 4.920 -33.737 1.00 48.69 95 ASP A N 1
ATOM 729 C CA . ASP A 1 95 ? 19.457 5.276 -32.763 1.00 48.69 95 ASP A CA 1
ATOM 730 C C . ASP A 1 95 ? 19.900 4.648 -31.432 1.00 48.69 95 ASP A C 1
ATOM 732 O O . ASP A 1 95 ? 19.222 3.800 -30.843 1.00 48.69 95 ASP A O 1
ATOM 736 N N . GLU A 1 96 ? 21.089 5.034 -30.963 1.00 52.34 96 GLU A N 1
ATOM 737 C CA . GLU A 1 96 ? 21.635 4.689 -29.674 1.00 52.34 96 GLU A CA 1
ATOM 738 C C . GLU A 1 96 ? 20.706 5.368 -28.678 1.00 52.34 96 GLU A C 1
ATOM 740 O O . GLU A 1 96 ? 20.787 6.564 -28.381 1.00 52.34 96 GLU A O 1
ATOM 745 N N . ALA A 1 97 ? 19.710 4.595 -28.251 1.00 59.62 97 ALA A N 1
ATOM 746 C CA . ALA A 1 97 ? 18.746 4.979 -27.252 1.00 59.62 97 ALA A CA 1
ATOM 747 C C . ALA A 1 97 ? 19.531 5.577 -26.076 1.00 59.62 97 ALA A C 1
ATOM 749 O O . ALA A 1 97 ? 20.233 4.865 -25.363 1.00 59.62 97 ALA A O 1
ATOM 750 N N . GLY A 1 98 ? 19.443 6.904 -25.914 1.00 59.28 98 GLY A N 1
ATOM 751 C CA . GLY A 1 98 ? 20.218 7.635 -24.914 1.00 59.28 98 GLY A CA 1
ATOM 752 C C . GLY A 1 98 ? 20.085 7.048 -23.498 1.00 59.28 98 GLY A C 1
ATOM 753 O O . GLY A 1 98 ? 19.123 6.340 -23.193 1.00 59.28 98 GLY A O 1
ATOM 754 N N . PRO A 1 99 ? 21.024 7.349 -22.588 1.00 67.88 99 PRO A N 1
ATOM 755 C CA . PRO A 1 99 ? 21.106 6.671 -21.299 1.00 67.88 99 PRO A CA 1
ATOM 756 C C . PRO A 1 99 ? 19.834 6.853 -20.461 1.00 67.88 99 PRO A C 1
ATOM 758 O O . PRO A 1 99 ? 19.196 7.910 -20.488 1.00 67.88 99 PRO A O 1
ATOM 761 N N . VAL A 1 100 ? 19.499 5.837 -19.658 1.00 73.44 100 VAL A N 1
ATOM 762 C CA . VAL A 1 100 ? 18.425 5.934 -18.661 1.00 73.44 100 VAL A CA 1
ATOM 763 C C . VAL A 1 100 ? 18.772 7.032 -17.657 1.00 73.44 100 VAL A C 1
ATOM 765 O O . VAL A 1 100 ? 19.833 7.011 -17.033 1.00 73.44 100 VAL A O 1
ATOM 768 N N . VAL A 1 101 ? 17.870 8.001 -17.497 1.00 81.75 101 VAL A N 1
ATOM 769 C CA . VAL A 1 101 ? 18.041 9.111 -16.555 1.00 81.75 101 VAL A CA 1
ATOM 770 C C . VAL A 1 101 ? 17.218 8.848 -15.309 1.00 81.75 101 VAL A C 1
ATOM 772 O O . VAL A 1 101 ? 15.994 8.715 -15.374 1.00 81.75 101 VAL A O 1
ATOM 775 N N . THR A 1 102 ? 17.890 8.859 -14.164 1.00 85.75 102 THR A N 1
ATOM 776 C CA . THR A 1 102 ? 17.256 8.678 -12.861 1.00 85.75 102 THR A CA 1
ATOM 777 C C . THR A 1 102 ? 17.107 10.021 -12.148 1.00 85.75 102 THR A C 1
ATOM 779 O O . THR A 1 102 ? 18.052 10.805 -12.076 1.00 85.75 102 THR A O 1
ATOM 782 N N . THR A 1 103 ? 15.921 10.340 -11.626 1.00 86.56 103 THR A N 1
ATOM 783 C CA . THR A 1 103 ? 15.691 11.572 -10.844 1.00 86.56 103 THR A CA 1
ATOM 784 C C . THR A 1 103 ? 14.897 11.276 -9.580 1.00 86.56 103 THR A C 1
ATOM 786 O O . THR A 1 103 ? 13.823 10.683 -9.646 1.00 86.56 103 THR A O 1
ATOM 789 N N . THR A 1 104 ? 15.398 11.728 -8.431 1.00 92.69 104 THR A N 1
ATOM 790 C CA . THR A 1 104 ? 14.712 11.577 -7.143 1.00 92.69 104 THR A CA 1
ATOM 791 C C . THR A 1 104 ? 13.824 12.781 -6.853 1.00 92.69 104 THR A C 1
ATOM 793 O O . THR A 1 104 ? 14.249 13.934 -6.929 1.00 92.69 104 THR A O 1
ATOM 796 N N . HIS A 1 105 ? 12.590 12.502 -6.463 1.00 92.69 105 HIS A N 1
ATOM 797 C CA . HIS A 1 105 ? 11.574 13.473 -6.095 1.00 92.69 105 HIS A CA 1
ATOM 798 C C . HIS A 1 105 ? 11.096 13.212 -4.666 1.00 92.69 105 HIS A C 1
ATOM 800 O O . HIS A 1 105 ? 11.087 12.073 -4.203 1.00 92.69 105 HIS A O 1
ATOM 806 N N . ARG A 1 106 ? 10.700 14.280 -3.965 1.00 93.94 106 ARG A N 1
ATOM 807 C CA . ARG A 1 106 ? 10.117 14.197 -2.624 1.00 93.94 106 ARG A CA 1
ATOM 808 C C . ARG A 1 106 ? 8.777 14.909 -2.590 1.00 93.94 106 ARG A C 1
ATOM 810 O O . ARG A 1 106 ? 8.685 16.053 -3.036 1.00 93.94 106 ARG A O 1
ATOM 817 N N . TRP A 1 107 ? 7.774 14.253 -2.022 1.00 94.19 107 TRP A N 1
ATOM 818 C CA . TRP A 1 107 ? 6.460 14.833 -1.774 1.00 94.19 10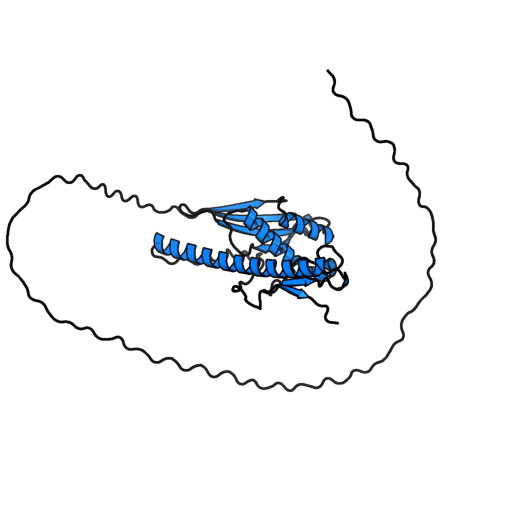7 TRP A CA 1
ATOM 819 C C . TRP A 1 107 ? 6.096 14.733 -0.304 1.00 94.19 107 TRP A C 1
ATOM 821 O O . TRP A 1 107 ? 6.489 13.806 0.401 1.00 94.19 107 TRP A O 1
ATOM 831 N N . PHE A 1 108 ? 5.294 15.696 0.125 1.00 92.00 108 PHE A N 1
ATOM 832 C CA . PHE A 1 108 ? 4.777 15.806 1.476 1.00 92.00 108 PHE A CA 1
ATOM 833 C C . PHE A 1 108 ? 3.274 16.020 1.373 1.00 92.00 108 PHE A C 1
ATOM 835 O O . PHE A 1 108 ? 2.826 16.713 0.463 1.00 92.00 108 PHE A O 1
ATOM 842 N N . ASP A 1 109 ? 2.528 15.436 2.306 1.00 78.75 109 ASP A N 1
ATOM 843 C CA . ASP A 1 109 ? 1.096 15.693 2.480 1.00 78.75 109 ASP A CA 1
ATOM 844 C C . ASP A 1 109 ? 0.267 15.588 1.183 1.00 78.75 109 ASP A C 1
ATOM 846 O O . ASP A 1 109 ? -0.298 16.556 0.675 1.00 78.75 109 ASP A O 1
ATOM 850 N N . TYR A 1 110 ? 0.258 14.388 0.597 1.00 84.88 110 TYR A N 1
ATOM 851 C CA . TYR A 1 110 ? -0.356 14.142 -0.707 1.00 84.88 110 TYR A CA 1
ATOM 852 C C . TYR A 1 110 ? -1.865 13.833 -0.565 1.00 84.88 110 TYR A C 1
ATOM 854 O O . TYR A 1 110 ? -2.215 12.920 0.185 1.00 84.88 110 TYR A O 1
ATOM 862 N N . PRO A 1 111 ? -2.779 14.515 -1.285 1.00 89.62 111 PRO A N 1
ATOM 863 C CA . PRO A 1 111 ? -4.226 14.476 -1.022 1.00 89.62 111 PRO A CA 1
ATOM 864 C C . PRO A 1 111 ? -4.951 13.281 -1.673 1.00 89.62 111 PRO A C 1
ATOM 866 O O . PRO A 1 111 ? -6.074 13.412 -2.162 1.00 89.62 111 PRO A O 1
ATOM 869 N N . LEU A 1 112 ? -4.317 12.107 -1.714 1.00 92.50 112 LEU A N 1
ATOM 870 C CA . LEU A 1 112 ? -4.944 10.880 -2.216 1.00 92.50 112 LEU A CA 1
ATOM 871 C C . LEU A 1 112 ? -5.638 10.107 -1.080 1.00 92.50 112 LEU A C 1
ATOM 873 O O . LEU A 1 112 ? -5.242 10.240 0.080 1.00 92.50 112 LEU A O 1
ATOM 877 N N . PRO A 1 113 ? -6.642 9.257 -1.386 1.00 94.75 113 PRO A N 1
ATOM 878 C CA . PRO A 1 113 ? -7.409 8.548 -0.363 1.00 94.75 113 PRO A CA 1
ATOM 879 C C . PRO A 1 113 ? -6.554 7.714 0.598 1.00 94.75 113 PRO A C 1
ATOM 881 O O . PRO A 1 113 ? -6.724 7.837 1.807 1.00 94.75 113 PRO A O 1
ATOM 884 N N . VAL A 1 114 ? -5.613 6.914 0.084 1.00 95.06 114 VAL A N 1
ATOM 885 C CA . VAL A 1 114 ? -4.777 6.036 0.923 1.00 95.06 114 VAL A CA 1
ATOM 886 C C . VAL A 1 114 ? -3.760 6.829 1.762 1.00 95.06 114 VAL A C 1
ATOM 888 O O . VAL A 1 114 ? -3.716 6.608 2.970 1.00 95.06 114 VAL A O 1
ATOM 891 N N . PRO A 1 115 ? -3.000 7.799 1.210 1.00 96.50 115 PRO A N 1
ATOM 892 C CA . PRO A 1 115 ? -2.205 8.732 2.015 1.00 96.50 115 PRO A CA 1
ATOM 893 C C . PRO A 1 115 ? -2.976 9.433 3.137 1.00 96.50 115 PRO A C 1
ATOM 895 O O . PRO A 1 115 ? -2.448 9.572 4.239 1.00 96.50 115 PRO A O 1
ATOM 898 N N . ARG A 1 116 ? -4.229 9.839 2.885 1.00 95.38 116 ARG A N 1
ATOM 899 C CA . ARG A 1 116 ? -5.092 10.425 3.918 1.00 95.38 116 ARG A CA 1
ATOM 900 C C . ARG A 1 116 ? -5.414 9.412 5.020 1.00 95.38 116 ARG A C 1
ATOM 902 O O . ARG A 1 116 ? -5.278 9.749 6.187 1.00 95.38 116 ARG A O 1
ATOM 909 N N . MET A 1 117 ? -5.774 8.177 4.665 1.00 95.19 117 MET A N 1
ATOM 910 C CA . MET A 1 117 ? -6.034 7.113 5.648 1.00 95.19 117 MET A CA 1
ATOM 911 C C . MET A 1 117 ? -4.797 6.796 6.501 1.00 95.19 117 MET A C 1
ATOM 913 O O . MET A 1 117 ? -4.921 6.582 7.702 1.00 95.19 117 MET A O 1
ATOM 917 N N . LEU A 1 118 ? -3.601 6.801 5.899 1.00 95.12 118 LEU A N 1
ATOM 918 C CA . LEU A 1 118 ? -2.339 6.625 6.623 1.00 95.12 118 LEU A CA 1
ATOM 919 C C . LEU A 1 118 ? -2.106 7.750 7.638 1.00 95.12 118 LEU A C 1
ATOM 921 O O . LEU A 1 118 ? -1.739 7.476 8.778 1.00 95.12 118 LEU A O 1
ATOM 925 N N . ARG A 1 119 ? -2.348 9.005 7.241 1.00 94.62 119 ARG A N 1
ATOM 926 C CA . ARG A 1 119 ? -2.285 10.159 8.147 1.00 94.62 119 ARG A CA 1
ATOM 927 C C . ARG A 1 119 ? -3.270 10.015 9.311 1.00 94.62 119 ARG A C 1
ATOM 929 O O . ARG A 1 119 ? -2.849 10.136 10.453 1.00 94.62 119 ARG A O 1
ATOM 936 N N . GLU A 1 120 ? -4.534 9.715 9.023 1.00 93.06 120 GLU A N 1
ATOM 937 C CA . GLU A 1 120 ? -5.583 9.551 10.042 1.00 93.06 120 GLU A CA 1
ATOM 938 C C . GLU A 1 120 ? -5.230 8.453 11.051 1.00 93.06 120 GLU A C 1
ATOM 940 O O . GLU A 1 120 ? -5.427 8.615 12.252 1.00 93.06 120 GLU A O 1
ATOM 945 N N . MET A 1 121 ? -4.655 7.344 10.584 1.00 93.12 121 MET A N 1
ATOM 946 C CA . MET A 1 121 ? -4.192 6.278 11.469 1.00 93.12 121 MET A CA 1
ATOM 947 C C . MET A 1 121 ? -3.030 6.730 12.365 1.00 93.12 121 MET A C 1
ATOM 949 O O . MET A 1 121 ? -3.046 6.433 13.554 1.00 93.12 121 MET A O 1
ATOM 953 N N . LEU A 1 122 ? -2.047 7.471 11.845 1.00 93.62 122 LEU A N 1
ATOM 954 C CA . LEU A 1 122 ? -0.957 8.013 12.671 1.00 93.62 122 LEU A CA 1
ATOM 955 C C . LEU A 1 122 ? -1.465 9.018 13.719 1.00 93.62 122 LEU A C 1
ATOM 957 O O . LEU A 1 122 ? -0.956 9.047 14.836 1.00 93.62 122 LEU A O 1
ATOM 961 N N . GLU A 1 123 ? -2.492 9.800 13.385 1.00 92.25 123 GLU A N 1
ATOM 962 C CA . GLU A 1 123 ? -3.170 10.690 14.335 1.00 92.25 123 GLU A CA 1
ATOM 963 C C . GLU A 1 123 ? -3.896 9.893 15.433 1.00 92.25 123 GLU A C 1
ATOM 965 O O . GLU A 1 123 ? -3.808 10.248 16.607 1.00 92.25 123 GLU A O 1
ATOM 970 N N . MET A 1 124 ? -4.547 8.777 15.082 1.00 91.50 124 MET A N 1
ATOM 971 C CA . MET A 1 124 ? -5.168 7.862 16.053 1.00 91.50 124 MET A CA 1
ATOM 972 C C . MET A 1 124 ? -4.155 7.124 16.935 1.00 91.50 124 MET A C 1
ATOM 974 O O . MET A 1 124 ? -4.486 6.774 18.061 1.00 91.50 124 MET A O 1
ATOM 978 N N . LEU A 1 125 ? -2.925 6.921 16.458 1.00 90.06 125 LEU A N 1
ATOM 979 C CA . LEU A 1 125 ? -1.815 6.378 17.250 1.00 90.06 125 LEU A CA 1
ATOM 980 C C . LEU A 1 125 ? -1.176 7.415 18.189 1.00 90.06 125 LEU A C 1
ATOM 982 O O . LEU A 1 125 ? -0.157 7.129 18.812 1.00 90.06 125 LEU A O 1
ATOM 986 N N . HIS A 1 126 ? -1.760 8.613 18.299 1.00 84.19 126 HIS A N 1
ATOM 987 C CA . HIS A 1 126 ? -1.299 9.685 19.181 1.00 84.19 126 HIS A CA 1
ATOM 988 C C . HIS A 1 126 ? 0.154 10.121 18.928 1.00 84.19 126 HIS A C 1
ATOM 990 O O . HIS A 1 126 ? 0.860 10.544 19.844 1.00 84.19 126 HIS A O 1
ATOM 996 N N . TYR A 1 127 ? 0.612 10.073 17.673 1.00 84.00 127 TYR A N 1
ATOM 997 C CA . TYR A 1 127 ? 1.858 10.742 17.308 1.00 84.00 127 TYR A CA 1
ATOM 998 C C . TYR A 1 127 ? 1.650 12.264 17.323 1.00 84.00 127 TYR A C 1
ATOM 1000 O O . TYR A 1 127 ? 1.120 12.833 16.371 1.00 84.00 127 TYR A O 1
ATOM 1008 N N . ASP A 1 128 ? 2.110 12.933 18.385 1.00 81.00 128 ASP A N 1
ATOM 1009 C CA . ASP A 1 128 ? 1.992 14.393 18.556 1.00 81.00 128 ASP A CA 1
ATOM 1010 C C . ASP A 1 128 ? 2.645 15.191 17.415 1.00 81.00 128 ASP A C 1
ATOM 1012 O O . ASP A 1 128 ? 2.188 16.272 17.036 1.00 81.00 128 ASP A O 1
ATOM 1016 N N . GLN A 1 129 ? 3.744 14.668 16.864 1.00 90.50 129 GLN A N 1
ATOM 1017 C CA . GLN A 1 129 ? 4.460 15.244 15.730 1.00 90.50 129 GLN A CA 1
ATOM 1018 C C . GLN A 1 129 ? 5.004 14.134 14.834 1.00 90.50 129 GLN A C 1
ATOM 1020 O O . GLN A 1 129 ? 5.806 13.308 15.268 1.00 90.50 129 GLN A O 1
ATOM 1025 N N . PHE A 1 130 ? 4.612 14.148 13.562 1.00 93.12 130 PHE A N 1
ATOM 1026 C CA . PHE A 1 130 ? 5.127 13.227 12.555 1.00 93.12 130 PHE A CA 1
ATOM 1027 C C . PHE A 1 130 ? 5.192 13.878 11.171 1.00 93.12 130 PHE A C 1
ATOM 1029 O O . PHE A 1 130 ? 4.484 14.843 10.870 1.00 93.12 130 PHE A O 1
ATOM 1036 N N . TRP A 1 131 ? 6.021 13.313 10.295 1.00 93.94 131 TRP A N 1
ATOM 1037 C CA . TRP A 1 131 ? 6.073 13.663 8.878 1.00 93.94 131 TRP A CA 1
ATOM 1038 C C . TRP A 1 131 ? 6.020 12.411 8.022 1.00 93.94 131 TRP A C 1
ATOM 1040 O O . TRP A 1 131 ? 6.804 11.486 8.222 1.00 93.94 131 TRP A O 1
ATOM 1050 N N . ILE A 1 132 ? 5.135 12.437 7.028 1.00 95.12 132 ILE A N 1
ATOM 1051 C CA . ILE A 1 132 ? 5.077 11.444 5.959 1.00 95.12 132 ILE A CA 1
ATOM 1052 C C . ILE A 1 132 ? 5.761 12.055 4.738 1.00 95.12 132 ILE A C 1
ATOM 1054 O O . ILE A 1 132 ? 5.291 13.060 4.195 1.00 95.12 132 ILE A O 1
ATOM 1058 N N . THR A 1 133 ? 6.872 11.458 4.325 1.00 95.44 133 THR A N 1
ATOM 1059 C CA . THR A 1 133 ? 7.614 11.840 3.124 1.00 95.44 133 THR A CA 1
ATOM 1060 C C . THR A 1 133 ? 7.511 10.715 2.113 1.00 95.44 133 THR A C 1
ATOM 1062 O O . THR A 1 133 ? 7.827 9.572 2.419 1.00 95.44 133 THR A O 1
ATOM 1065 N N . TYR A 1 134 ? 7.088 11.036 0.898 1.00 95.50 134 TYR A N 1
ATOM 1066 C CA . TYR A 1 134 ? 7.137 10.106 -0.222 1.00 95.50 134 TYR A CA 1
ATOM 1067 C C . TYR A 1 134 ? 8.385 10.414 -1.033 1.00 95.50 134 TYR A C 1
ATOM 1069 O O . TYR A 1 134 ? 8.540 11.538 -1.512 1.00 95.50 134 TYR A O 1
ATOM 1077 N N . VAL A 1 135 ? 9.280 9.444 -1.162 1.00 94.62 135 VAL A N 1
ATOM 1078 C CA . VAL A 1 135 ? 10.520 9.552 -1.927 1.00 94.62 135 VAL A CA 1
ATOM 1079 C C . VAL A 1 135 ? 10.382 8.666 -3.151 1.00 94.62 135 VAL A C 1
ATOM 1081 O O . VAL A 1 135 ? 10.238 7.455 -3.030 1.00 94.62 135 VAL A O 1
ATOM 1084 N N . GLY A 1 136 ? 10.383 9.276 -4.333 1.00 93.12 136 GLY A N 1
ATOM 1085 C CA . GLY A 1 136 ? 10.198 8.557 -5.588 1.00 93.12 136 GLY A CA 1
ATOM 1086 C C . GLY A 1 136 ? 11.381 8.722 -6.515 1.00 93.12 136 GLY A C 1
ATOM 1087 O O . GLY A 1 136 ? 11.833 9.839 -6.767 1.00 93.12 136 GLY A O 1
ATOM 1088 N N . THR A 1 137 ? 11.834 7.611 -7.067 1.00 92.00 137 THR A N 1
ATOM 1089 C CA . THR A 1 137 ? 12.872 7.554 -8.086 1.00 92.00 137 THR A CA 1
ATOM 1090 C C . THR A 1 137 ? 12.197 7.371 -9.440 1.00 92.00 137 THR A C 1
ATOM 1092 O O . THR A 1 137 ? 11.571 6.343 -9.701 1.00 92.00 137 THR A O 1
ATOM 1095 N N . ARG A 1 138 ? 12.288 8.397 -10.293 1.00 90.94 138 ARG A N 1
ATOM 1096 C CA . ARG A 1 138 ? 11.812 8.354 -11.678 1.00 90.94 138 ARG A CA 1
ATOM 1097 C C . ARG A 1 138 ? 12.899 7.781 -12.567 1.00 90.94 138 ARG A C 1
ATOM 1099 O O . ARG A 1 138 ? 13.983 8.355 -12.630 1.00 90.94 138 ARG A O 1
ATOM 1106 N N . TYR A 1 139 ? 12.566 6.731 -13.296 1.00 85.44 139 TYR A N 1
ATOM 1107 C CA . TYR A 1 139 ? 13.384 6.145 -14.345 1.00 85.44 139 TYR A CA 1
ATOM 1108 C C . TYR A 1 139 ? 12.831 6.612 -15.684 1.00 85.44 139 TYR A C 1
ATOM 1110 O O . TYR A 1 139 ? 11.731 6.221 -16.079 1.00 85.44 139 TYR A O 1
ATOM 1118 N N . ARG A 1 140 ? 13.577 7.484 -16.364 1.00 84.19 140 ARG A N 1
ATOM 1119 C CA . ARG A 1 140 ? 13.240 7.945 -17.707 1.00 84.19 140 ARG A CA 1
ATOM 1120 C C . ARG A 1 140 ? 14.085 7.196 -18.719 1.00 84.19 140 ARG A C 1
ATOM 1122 O O . ARG A 1 140 ? 15.305 7.339 -18.735 1.00 84.19 140 ARG A O 1
ATOM 1129 N N . HIS A 1 141 ? 13.412 6.456 -19.585 1.00 77.00 141 HIS A N 1
ATOM 1130 C CA . HIS A 1 141 ? 14.019 5.806 -20.736 1.00 77.00 141 HIS A CA 1
ATOM 1131 C C . HIS A 1 141 ? 13.684 6.610 -22.005 1.00 77.00 141 HIS A C 1
ATOM 1133 O O . HIS A 1 141 ? 12.577 7.140 -22.098 1.00 77.00 141 HIS A O 1
ATOM 1139 N N . PRO A 1 142 ? 14.577 6.694 -23.004 1.00 74.00 142 PRO A N 1
ATOM 1140 C CA . PRO A 1 142 ? 14.292 7.373 -24.278 1.00 74.00 142 PRO A CA 1
ATOM 1141 C C . PRO A 1 142 ? 13.091 6.777 -25.034 1.00 74.00 142 PRO A C 1
ATOM 1143 O O . PRO A 1 142 ? 12.304 7.503 -25.631 1.00 74.00 142 PRO A O 1
ATOM 1146 N N . VAL A 1 143 ? 12.944 5.450 -24.984 1.00 72.94 143 VAL A N 1
ATOM 1147 C CA . VAL A 1 143 ? 11.931 4.688 -25.746 1.00 72.94 143 VAL A CA 1
ATOM 1148 C C . VAL A 1 143 ? 10.745 4.195 -24.894 1.00 72.94 143 VAL A C 1
ATOM 1150 O O . VAL A 1 143 ? 9.698 3.843 -25.439 1.00 72.94 143 VAL A O 1
ATOM 1153 N N . LEU A 1 144 ? 10.872 4.133 -23.561 1.00 73.62 144 LEU A N 1
ATOM 1154 C CA . LEU A 1 144 ? 9.841 3.544 -22.688 1.00 73.62 144 LEU A CA 1
ATOM 1155 C C . LEU A 1 144 ? 9.072 4.618 -21.929 1.00 73.62 144 LEU A C 1
ATOM 1157 O O . LEU A 1 144 ? 9.624 5.685 -21.660 1.00 73.62 144 LEU A O 1
ATOM 1161 N N . PRO A 1 145 ? 7.820 4.330 -21.530 1.00 81.50 145 PRO A N 1
ATOM 1162 C CA . PRO A 1 145 ? 7.144 5.127 -20.521 1.00 81.50 145 PRO A CA 1
ATOM 1163 C C . PRO A 1 145 ? 8.004 5.257 -19.264 1.00 81.50 145 PRO A C 1
ATOM 1165 O O . PRO A 1 145 ? 8.719 4.326 -18.895 1.00 81.50 145 PRO A O 1
ATOM 1168 N N . ASP A 1 146 ? 7.902 6.408 -18.605 1.00 86.75 146 ASP A N 1
ATOM 1169 C CA . ASP A 1 146 ? 8.573 6.614 -17.328 1.00 86.75 146 ASP A CA 1
ATOM 1170 C C . ASP A 1 146 ? 8.049 5.632 -16.278 1.00 86.75 146 ASP A C 1
ATOM 1172 O O . ASP A 1 146 ? 6.837 5.432 -16.157 1.00 86.75 146 ASP A O 1
ATOM 1176 N N . ASP A 1 147 ? 8.965 5.120 -15.464 1.00 88.94 147 ASP A N 1
ATOM 1177 C CA . ASP A 1 147 ? 8.662 4.272 -14.319 1.00 88.94 147 ASP A CA 1
ATOM 1178 C C . ASP A 1 147 ? 9.000 4.994 -13.013 1.00 88.94 147 ASP A C 1
ATOM 1180 O O . ASP A 1 147 ? 9.986 5.723 -12.909 1.00 88.94 147 ASP A O 1
ATOM 1184 N N . TRP A 1 148 ? 8.181 4.768 -11.994 1.00 92.25 148 TRP A N 1
ATOM 1185 C CA . TRP A 1 148 ? 8.347 5.313 -10.655 1.00 92.25 148 TRP A CA 1
ATOM 1186 C C . TRP A 1 148 ? 8.503 4.176 -9.660 1.00 92.25 148 TRP A C 1
ATOM 1188 O O . TRP A 1 148 ? 7.580 3.378 -9.484 1.00 92.25 148 TRP A O 1
ATOM 1198 N N . ASP A 1 149 ? 9.652 4.135 -8.998 1.00 91.50 149 ASP A N 1
ATOM 1199 C CA . ASP A 1 149 ? 9.829 3.408 -7.743 1.00 91.50 149 ASP A CA 1
ATOM 1200 C C . ASP A 1 149 ? 9.574 4.378 -6.590 1.00 91.50 149 ASP A C 1
ATOM 1202 O O . ASP A 1 149 ? 9.975 5.540 -6.669 1.00 91.50 149 ASP A O 1
ATOM 1206 N N . MET A 1 150 ? 8.859 3.945 -5.559 1.00 94.50 150 MET A N 1
ATOM 1207 C CA . MET A 1 150 ? 8.378 4.838 -4.506 1.00 94.50 150 MET A CA 1
ATOM 1208 C C . MET A 1 150 ? 8.576 4.218 -3.138 1.00 94.50 150 MET A C 1
ATOM 1210 O O . MET A 1 150 ? 8.228 3.062 -2.915 1.00 94.50 150 MET A O 1
ATOM 1214 N N . THR A 1 151 ? 9.039 5.038 -2.211 1.00 94.81 151 THR A N 1
ATOM 1215 C CA . THR A 1 151 ? 9.176 4.715 -0.799 1.00 94.81 151 THR A CA 1
ATOM 1216 C C . THR A 1 151 ? 8.391 5.738 0.011 1.00 94.81 151 THR A C 1
ATOM 1218 O O . THR A 1 151 ? 8.376 6.926 -0.310 1.00 94.81 151 THR A O 1
ATOM 1221 N N . VAL A 1 152 ? 7.715 5.289 1.062 1.00 95.25 152 VAL A N 1
ATOM 1222 C CA . VAL A 1 152 ? 7.153 6.159 2.093 1.00 95.25 152 VAL A CA 1
ATOM 1223 C C . VAL A 1 152 ? 8.021 6.078 3.341 1.00 95.25 152 VAL A C 1
ATOM 1225 O O . VAL A 1 152 ? 8.336 4.992 3.822 1.00 95.25 152 VAL A O 1
ATOM 1228 N N . GLU A 1 153 ? 8.395 7.239 3.860 1.00 94.50 153 GLU A N 1
ATOM 1229 C CA . GLU A 1 153 ? 9.165 7.419 5.084 1.00 94.50 153 GLU A CA 1
ATOM 1230 C C . GLU A 1 153 ? 8.308 8.173 6.101 1.00 94.50 153 GLU A C 1
ATOM 1232 O O . GLU A 1 153 ? 7.859 9.298 5.859 1.00 94.50 153 GLU A O 1
ATOM 1237 N N . ILE A 1 154 ? 8.078 7.549 7.251 1.00 94.50 154 ILE A N 1
ATOM 1238 C CA . ILE A 1 154 ? 7.380 8.133 8.391 1.00 94.50 154 ILE A CA 1
ATOM 1239 C C . ILE A 1 154 ? 8.431 8.444 9.443 1.00 94.50 154 ILE A C 1
ATOM 1241 O O . ILE A 1 154 ? 9.154 7.553 9.899 1.00 94.50 154 ILE A O 1
ATOM 1245 N N . SER A 1 155 ? 8.505 9.712 9.829 1.00 93.62 155 SER A N 1
ATOM 1246 C CA . SER A 1 155 ? 9.472 10.214 10.802 1.00 93.62 155 SER A CA 1
ATOM 1247 C C . SER A 1 155 ? 8.798 10.954 11.942 1.00 93.62 155 SER A C 1
ATOM 1249 O O . SER A 1 155 ? 7.761 11.585 11.747 1.00 93.62 155 SER A O 1
ATOM 1251 N N . ILE A 1 156 ? 9.424 10.902 13.112 1.00 92.50 156 ILE A N 1
ATOM 1252 C CA . ILE A 1 156 ? 9.043 11.641 14.322 1.00 92.50 156 ILE A CA 1
ATOM 1253 C C . ILE A 1 156 ? 10.244 12.476 14.794 1.00 92.50 156 ILE A C 1
ATOM 1255 O O . ILE A 1 156 ? 11.372 12.209 14.350 1.00 92.50 156 ILE A O 1
ATOM 1259 N N . PRO A 1 157 ? 10.047 13.503 15.639 1.00 92.50 157 PRO A N 1
ATOM 1260 C CA . PRO A 1 157 ? 11.170 14.205 16.242 1.00 92.50 157 PRO A CA 1
ATOM 1261 C C . PRO A 1 157 ? 11.979 13.252 17.131 1.00 92.50 157 PRO A C 1
ATOM 1263 O O . PRO A 1 157 ? 11.417 12.418 17.839 1.00 92.50 157 PRO A O 1
ATOM 1266 N N . ASP A 1 158 ? 13.302 13.371 17.085 1.00 88.50 158 ASP A N 1
ATOM 1267 C CA . ASP A 1 158 ? 14.199 12.727 18.038 1.00 88.50 158 ASP A CA 1
ATOM 1268 C C . ASP A 1 158 ? 14.431 13.606 19.278 1.00 88.50 158 ASP A C 1
ATOM 1270 O O . ASP A 1 158 ? 13.958 14.742 19.369 1.00 88.50 158 ASP A O 1
ATOM 1274 N N . GLU A 1 159 ? 15.193 13.082 20.240 1.00 86.31 159 GLU A N 1
ATOM 1275 C CA . GLU A 1 159 ? 15.530 13.764 21.499 1.00 86.31 159 GLU A CA 1
ATOM 1276 C C . GLU A 1 159 ? 16.266 15.106 21.298 1.00 86.31 159 GLU A C 1
ATOM 1278 O O . GLU A 1 159 ? 16.297 15.941 22.202 1.00 86.31 159 GLU A O 1
ATOM 1283 N N . PHE A 1 160 ? 16.840 15.338 20.113 1.00 87.00 160 PHE A N 1
ATOM 1284 C CA . PHE A 1 160 ? 17.601 16.534 19.752 1.00 87.00 160 PHE A CA 1
ATOM 1285 C C . PHE A 1 160 ? 16.841 17.459 18.784 1.00 87.00 160 PHE A C 1
ATOM 1287 O O . PHE A 1 160 ? 17.388 18.475 18.347 1.00 87.00 160 PHE A O 1
ATOM 1294 N N . GLY A 1 161 ? 15.584 17.139 18.455 1.00 79.19 161 GLY A N 1
ATOM 1295 C CA . GLY A 1 161 ? 14.743 17.896 17.527 1.00 79.19 161 GLY A CA 1
ATOM 1296 C C . GLY A 1 161 ? 15.037 17.652 16.040 1.00 79.19 161 GLY A C 1
ATOM 1297 O O . GLY A 1 161 ? 14.479 18.352 15.192 1.00 79.19 161 GLY A O 1
ATOM 1298 N N . SER A 1 162 ? 15.891 16.683 15.699 1.00 87.31 162 SER A N 1
ATOM 1299 C CA . SER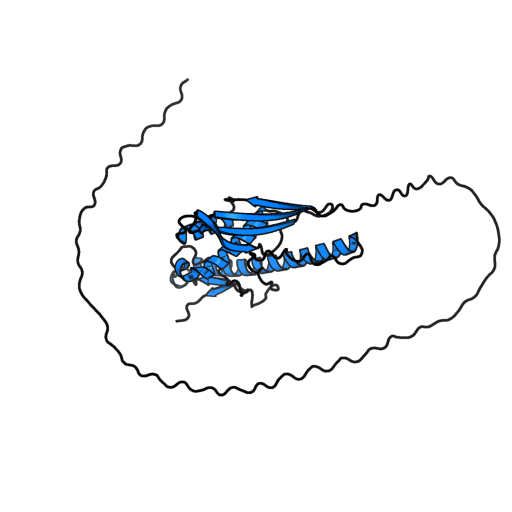 A 1 162 ? 16.050 16.186 14.328 1.00 87.31 162 SER A CA 1
ATOM 1300 C C . SER A 1 162 ? 14.929 15.199 13.984 1.00 87.31 162 SER A C 1
ATOM 1302 O O . SER A 1 162 ? 14.142 14.799 14.836 1.00 87.31 162 SER A O 1
ATOM 1304 N N . ARG A 1 163 ? 14.819 14.808 12.712 1.00 89.25 163 ARG A N 1
ATOM 1305 C CA . ARG A 1 163 ? 13.861 13.785 12.275 1.00 89.25 163 ARG A CA 1
ATOM 1306 C C . ARG A 1 163 ? 14.506 12.410 12.323 1.00 89.25 163 ARG A C 1
ATOM 1308 O O . ARG A 1 163 ? 15.558 12.203 11.720 1.00 89.25 163 ARG A O 1
ATOM 1315 N N . ARG A 1 164 ? 13.829 11.461 12.962 1.00 89.88 164 ARG A N 1
ATOM 1316 C CA . ARG A 1 164 ? 14.181 10.041 12.940 1.00 89.88 164 ARG A CA 1
ATOM 1317 C C . ARG A 1 164 ? 13.091 9.258 12.218 1.00 89.88 164 ARG A C 1
ATOM 1319 O O . ARG A 1 164 ? 11.927 9.321 12.613 1.00 89.88 164 ARG A O 1
ATOM 1326 N N . ASN A 1 165 ? 13.473 8.502 11.189 1.00 90.00 165 ASN A N 1
ATOM 1327 C CA . ASN A 1 165 ? 12.570 7.573 10.511 1.00 90.00 165 ASN A CA 1
ATOM 1328 C C . ASN A 1 165 ? 12.207 6.423 11.463 1.00 90.00 165 ASN A C 1
ATOM 1330 O O . ASN A 1 165 ? 13.085 5.779 12.035 1.00 90.00 165 ASN A O 1
ATOM 1334 N N . ILE A 1 166 ? 10.908 6.189 11.643 1.00 89.62 166 ILE A N 1
ATOM 1335 C CA . ILE A 1 166 ? 10.363 5.075 12.435 1.00 89.62 166 ILE A CA 1
ATOM 1336 C C . ILE A 1 166 ? 9.794 3.976 11.545 1.00 89.62 166 ILE A C 1
ATOM 1338 O O . ILE A 1 166 ? 9.850 2.806 11.912 1.00 89.62 166 ILE A O 1
ATOM 1342 N N . HIS A 1 167 ? 9.323 4.336 10.348 1.00 90.00 167 HIS A N 1
ATOM 1343 C CA . HIS A 1 167 ? 8.876 3.381 9.346 1.00 90.00 167 HIS A CA 1
ATOM 1344 C C . HIS A 1 167 ? 9.281 3.824 7.949 1.00 90.00 167 HIS A C 1
ATOM 1346 O O . HIS A 1 167 ? 9.075 4.969 7.561 1.00 90.00 167 HIS A O 1
ATOM 1352 N N . VAL A 1 168 ? 9.815 2.878 7.188 1.00 92.62 168 VAL A N 1
ATOM 1353 C CA . VAL A 1 168 ? 10.146 3.020 5.770 1.00 92.62 168 VAL A CA 1
ATOM 1354 C C . VAL A 1 168 ? 9.448 1.876 5.049 1.00 92.62 168 VAL A C 1
ATOM 1356 O O . VAL A 1 168 ? 9.506 0.745 5.532 1.00 92.62 168 VAL A O 1
ATOM 1359 N N . ARG A 1 169 ? 8.727 2.132 3.957 1.00 92.62 169 ARG A N 1
ATOM 1360 C CA . ARG A 1 169 ? 8.087 1.074 3.155 1.00 92.62 169 ARG A CA 1
ATOM 1361 C C . ARG A 1 169 ? 8.134 1.388 1.675 1.00 92.62 169 ARG A C 1
ATOM 1363 O O . ARG A 1 169 ? 7.824 2.501 1.264 1.00 92.62 169 ARG A O 1
ATOM 1370 N N . HIS A 1 170 ? 8.454 0.375 0.884 1.00 91.38 170 HIS A N 1
ATOM 1371 C CA . HIS A 1 170 ? 8.478 0.474 -0.568 1.00 91.38 170 HIS A CA 1
ATOM 1372 C C . HIS A 1 170 ? 7.114 0.143 -1.161 1.00 91.38 170 HIS A C 1
ATOM 1374 O O . HIS A 1 170 ? 6.400 -0.735 -0.671 1.00 91.38 170 HIS A O 1
ATOM 1380 N N . ALA A 1 171 ? 6.781 0.801 -2.265 1.00 91.94 171 ALA A N 1
ATOM 1381 C CA . ALA A 1 171 ? 5.736 0.323 -3.142 1.00 91.94 171 ALA A CA 1
ATOM 1382 C C . ALA A 1 171 ? 6.111 -1.092 -3.633 1.00 91.94 171 ALA A C 1
ATOM 1384 O O . ALA A 1 171 ? 7.256 -1.331 -4.025 1.00 91.94 171 ALA A O 1
ATOM 1385 N N . PRO A 1 172 ? 5.163 -2.041 -3.631 1.00 88.38 172 PRO A N 1
ATOM 1386 C CA . PRO A 1 172 ? 5.408 -3.412 -4.072 1.00 88.38 172 PRO A CA 1
ATOM 1387 C C . PRO A 1 172 ? 5.772 -3.530 -5.554 1.00 88.38 172 PRO A C 1
ATOM 1389 O O . PRO A 1 172 ? 6.430 -4.490 -5.937 1.00 88.38 172 PRO A O 1
ATOM 1392 N N . THR A 1 173 ? 5.357 -2.573 -6.387 1.00 89.62 173 THR A N 1
ATOM 1393 C CA . THR A 1 173 ? 5.680 -2.554 -7.815 1.00 89.62 173 THR A CA 1
ATOM 1394 C C . THR A 1 173 ? 5.917 -1.132 -8.309 1.00 89.62 173 THR A C 1
ATOM 1396 O O . THR A 1 173 ? 5.329 -0.174 -7.796 1.00 89.62 173 THR A O 1
ATOM 1399 N N . ARG A 1 174 ? 6.756 -0.991 -9.341 1.00 90.31 174 ARG A N 1
ATOM 1400 C CA . ARG A 1 174 ? 6.945 0.287 -10.039 1.00 90.31 174 ARG A CA 1
ATOM 1401 C C . ARG A 1 174 ? 5.674 0.661 -10.810 1.00 90.31 174 ARG A C 1
ATOM 1403 O O . ARG A 1 174 ? 5.000 -0.198 -11.381 1.00 90.31 174 ARG A O 1
ATOM 1410 N N . ARG A 1 175 ? 5.347 1.953 -10.878 1.00 92.31 175 ARG A N 1
ATOM 1411 C CA . ARG A 1 175 ? 4.165 2.461 -11.607 1.00 92.31 175 ARG A CA 1
ATOM 1412 C C . ARG A 1 175 ? 4.550 3.494 -12.654 1.00 92.31 175 ARG A C 1
ATOM 1414 O O . ARG A 1 175 ? 5.525 4.207 -12.488 1.00 92.31 175 ARG A O 1
ATOM 1421 N N . ASN A 1 176 ? 3.713 3.666 -13.676 1.00 91.31 176 ASN A N 1
ATOM 1422 C CA . ASN A 1 176 ? 3.913 4.731 -14.676 1.00 91.31 176 ASN A CA 1
ATOM 1423 C C . ASN A 1 176 ? 3.530 6.128 -14.157 1.00 91.31 176 ASN A C 1
ATOM 1425 O O . ASN A 1 176 ? 3.772 7.137 -14.811 1.00 91.31 176 ASN A O 1
ATOM 1429 N N . SER A 1 177 ? 2.880 6.191 -12.994 1.00 93.12 177 SER A N 1
ATOM 1430 C CA . SER A 1 177 ? 2.456 7.429 -12.349 1.00 93.12 177 SER A CA 1
ATOM 1431 C C . SER A 1 177 ? 2.960 7.444 -10.916 1.00 93.12 177 SER A C 1
ATOM 1433 O O . SER A 1 177 ? 2.796 6.456 -10.191 1.00 93.12 177 SER A O 1
ATOM 1435 N N . HIS A 1 178 ? 3.513 8.581 -10.495 1.00 93.38 178 HIS A N 1
ATOM 1436 C CA . HIS A 1 178 ? 3.928 8.785 -9.113 1.00 93.38 178 HIS A CA 1
ATOM 1437 C C . HIS A 1 178 ? 2.736 8.694 -8.153 1.00 93.38 178 HIS A C 1
ATOM 1439 O O . HIS A 1 178 ? 2.904 8.210 -7.045 1.00 93.38 178 HIS A O 1
ATOM 1445 N N . GLU A 1 179 ? 1.521 9.069 -8.566 1.00 96.00 179 GLU A N 1
ATOM 1446 C CA . GLU A 1 179 ? 0.314 9.014 -7.720 1.00 96.00 179 GLU A CA 1
ATOM 1447 C C . GLU A 1 179 ? -0.093 7.583 -7.364 1.00 96.00 179 GLU A C 1
ATOM 1449 O O . GLU A 1 179 ? -0.435 7.281 -6.216 1.00 96.00 179 GLU A O 1
ATOM 1454 N N . ALA A 1 180 ? -0.020 6.689 -8.353 1.00 95.12 180 ALA A N 1
ATOM 1455 C CA . ALA A 1 180 ? -0.243 5.266 -8.141 1.00 95.12 180 ALA A CA 1
ATOM 1456 C C . ALA A 1 180 ? 0.850 4.689 -7.233 1.00 95.12 180 ALA A C 1
ATOM 1458 O O . ALA A 1 180 ? 0.536 3.988 -6.278 1.00 95.12 180 ALA A O 1
ATOM 1459 N N . ALA A 1 181 ? 2.118 5.048 -7.466 1.00 94.56 181 ALA A N 1
ATOM 1460 C CA . ALA A 1 181 ? 3.223 4.573 -6.637 1.00 94.56 181 ALA A CA 1
ATOM 1461 C C . ALA A 1 181 ? 3.134 5.089 -5.183 1.00 94.56 181 ALA A C 1
ATOM 1463 O O . ALA A 1 181 ? 3.381 4.331 -4.249 1.00 94.56 181 ALA A O 1
ATOM 1464 N N . ILE A 1 182 ? 2.715 6.346 -4.976 1.00 96.12 182 ILE A N 1
ATOM 1465 C CA . ILE A 1 182 ? 2.436 6.931 -3.651 1.00 96.12 182 ILE A CA 1
ATOM 1466 C C . ILE A 1 182 ? 1.328 6.150 -2.947 1.00 96.12 182 ILE A C 1
ATOM 1468 O O . ILE A 1 182 ? 1.471 5.811 -1.775 1.00 96.12 182 ILE A O 1
ATOM 1472 N N . SER A 1 183 ? 0.229 5.857 -3.648 1.00 96.44 183 SER A N 1
ATOM 1473 C CA . SER A 1 183 ? -0.892 5.106 -3.069 1.00 96.44 183 SER A CA 1
ATOM 1474 C C . SER A 1 183 ? -0.473 3.695 -2.664 1.00 96.44 183 SER A C 1
ATOM 1476 O O . SER A 1 183 ? -0.824 3.237 -1.579 1.00 96.44 183 SER A O 1
ATOM 1478 N N . ASP A 1 184 ? 0.317 3.032 -3.505 1.00 95.56 184 ASP A N 1
ATOM 1479 C CA . ASP A 1 184 ? 0.832 1.692 -3.254 1.00 95.56 184 ASP A CA 1
ATOM 1480 C C . ASP A 1 184 ? 1.785 1.660 -2.046 1.00 95.56 184 ASP A C 1
ATOM 1482 O O . ASP A 1 184 ? 1.628 0.804 -1.173 1.00 95.56 184 ASP A O 1
ATOM 1486 N N . ALA A 1 185 ? 2.724 2.612 -1.957 1.00 95.06 185 ALA A N 1
ATOM 1487 C CA . ALA A 1 185 ? 3.641 2.748 -0.823 1.00 95.06 185 ALA A CA 1
ATOM 1488 C C . ALA A 1 185 ? 2.894 3.095 0.477 1.00 95.06 185 ALA A C 1
ATOM 1490 O O . ALA A 1 185 ? 3.125 2.474 1.514 1.00 95.06 185 ALA A O 1
ATOM 1491 N N . ALA A 1 186 ? 1.948 4.040 0.423 1.00 96.19 186 ALA A N 1
ATOM 1492 C CA . ALA A 1 186 ? 1.121 4.412 1.570 1.00 96.19 186 ALA A CA 1
ATOM 1493 C C . ALA A 1 186 ? 0.285 3.232 2.078 1.00 96.19 186 ALA A C 1
ATOM 1495 O O . ALA A 1 186 ? 0.164 3.046 3.286 1.00 96.19 186 ALA A O 1
ATOM 1496 N N . ARG A 1 187 ? -0.265 2.414 1.172 1.00 95.50 187 ARG A N 1
ATOM 1497 C CA . ARG A 1 187 ? -1.016 1.208 1.536 1.00 95.50 187 ARG A CA 1
ATOM 1498 C C . ARG A 1 187 ? -0.116 0.186 2.220 1.00 95.50 187 ARG A C 1
ATOM 1500 O O . ARG A 1 187 ? -0.521 -0.400 3.214 1.00 95.50 187 ARG A O 1
ATOM 1507 N N . GLU A 1 188 ? 1.096 -0.015 1.708 1.00 94.00 188 GLU A N 1
ATOM 1508 C CA . GLU A 1 188 ? 2.069 -0.923 2.318 1.00 94.00 188 GLU A CA 1
ATOM 1509 C C . GLU A 1 188 ? 2.441 -0.467 3.742 1.00 94.00 188 GLU A C 1
ATOM 1511 O O . GLU A 1 188 ? 2.436 -1.268 4.680 1.00 94.00 188 GLU A O 1
ATOM 1516 N N . ALA A 1 189 ? 2.667 0.835 3.944 1.00 94.38 189 ALA A N 1
ATOM 1517 C CA . ALA A 1 189 ? 2.835 1.408 5.280 1.00 94.38 189 ALA A CA 1
ATOM 1518 C C . ALA A 1 189 ? 1.611 1.205 6.167 1.00 94.38 189 ALA A C 1
ATOM 1520 O O . ALA A 1 189 ? 1.767 0.696 7.273 1.00 94.38 189 ALA A O 1
ATOM 1521 N N . LEU A 1 190 ? 0.412 1.526 5.679 1.00 94.69 190 LEU A N 1
ATOM 1522 C CA . LEU A 1 190 ? -0.833 1.368 6.426 1.00 94.69 190 LEU A CA 1
ATOM 1523 C C . LEU A 1 190 ? -1.010 -0.081 6.894 1.00 94.69 190 LEU A C 1
ATOM 1525 O O . LEU A 1 190 ? -1.136 -0.333 8.084 1.00 94.69 190 LEU A O 1
ATOM 1529 N N . THR A 1 191 ? -0.924 -1.044 5.979 1.00 94.31 191 THR A N 1
ATOM 1530 C CA . THR A 1 191 ? -1.110 -2.466 6.284 1.00 94.31 191 THR A CA 1
ATOM 1531 C C . THR A 1 191 ? -0.084 -2.998 7.289 1.00 94.31 191 THR A C 1
ATOM 1533 O O . THR A 1 191 ? -0.43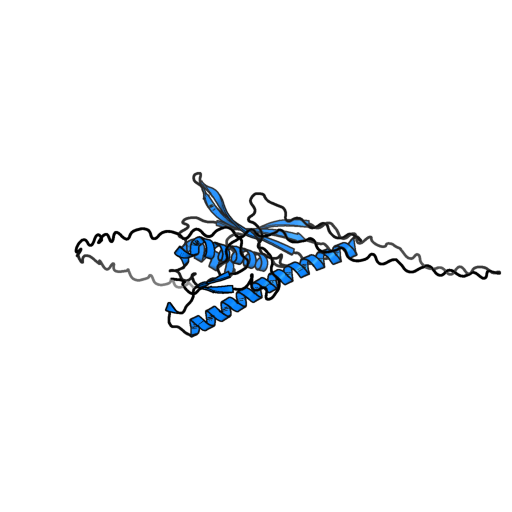0 -3.801 8.159 1.00 94.31 191 THR A O 1
ATOM 1536 N N . THR A 1 192 ? 1.174 -2.556 7.204 1.00 92.94 192 THR A N 1
ATOM 1537 C CA . THR A 1 192 ? 2.206 -2.981 8.166 1.00 92.94 192 THR A CA 1
ATOM 1538 C C . THR A 1 192 ? 2.069 -2.298 9.526 1.00 92.94 192 THR A C 1
ATOM 1540 O O . THR A 1 192 ? 2.322 -2.927 10.551 1.00 92.94 192 THR A O 1
ATOM 1543 N N . LEU A 1 193 ? 1.618 -1.044 9.561 1.00 93.00 193 LEU A N 1
ATOM 1544 C CA . LEU A 1 193 ? 1.336 -0.320 10.799 1.00 93.00 193 LEU A CA 1
ATOM 1545 C C . LEU A 1 193 ? 0.106 -0.862 11.521 1.00 93.00 193 LEU A C 1
ATOM 1547 O O . LEU A 1 193 ? 0.162 -1.045 12.733 1.00 93.00 193 LEU A O 1
ATOM 1551 N N . CYS A 1 194 ? -0.968 -1.196 10.799 1.00 93.06 194 CYS A N 1
ATOM 1552 C CA . CYS A 1 194 ? -2.135 -1.827 11.410 1.00 93.06 194 CYS A CA 1
ATOM 1553 C C . CYS A 1 194 ? -1.773 -3.177 12.051 1.00 93.06 194 CYS A C 1
ATOM 1555 O O . CYS A 1 194 ? -2.340 -3.542 13.075 1.00 93.06 194 CYS A O 1
ATOM 1557 N N . HIS A 1 195 ? -0.789 -3.898 11.501 1.00 92.56 195 HIS A N 1
ATOM 1558 C CA . HIS A 1 195 ? -0.244 -5.086 12.153 1.00 92.56 195 HIS A CA 1
ATOM 1559 C C . HIS A 1 195 ? 0.575 -4.750 13.406 1.00 92.56 195 HIS A C 1
ATOM 1561 O O . HIS A 1 195 ? 0.387 -5.382 14.444 1.00 92.56 195 HIS A O 1
ATOM 1567 N N . ALA A 1 196 ? 1.489 -3.778 13.312 1.00 92.06 196 ALA A N 1
ATOM 1568 C CA . ALA A 1 196 ? 2.366 -3.387 14.418 1.00 92.06 196 ALA A CA 1
ATOM 1569 C C . ALA A 1 196 ? 1.589 -2.839 15.628 1.00 92.06 196 ALA A C 1
ATOM 1571 O O . ALA A 1 196 ? 1.940 -3.141 16.762 1.00 92.06 196 ALA A O 1
ATOM 1572 N N . HIS A 1 197 ? 0.506 -2.103 15.375 1.00 91.94 197 HIS A N 1
ATOM 1573 C CA . HIS A 1 197 ? -0.341 -1.467 16.386 1.00 91.94 197 HIS A CA 1
ATOM 1574 C C . HIS A 1 197 ? -1.729 -2.107 16.472 1.00 91.94 197 HIS A C 1
ATOM 1576 O O . HIS A 1 197 ? -2.726 -1.440 16.735 1.00 91.94 197 HIS A O 1
ATOM 1582 N N . ARG A 1 198 ? -1.827 -3.412 16.206 1.00 90.12 198 ARG A N 1
ATOM 1583 C CA . ARG A 1 198 ? -3.117 -4.115 16.116 1.00 90.12 198 ARG A CA 1
ATOM 1584 C C . ARG A 1 198 ? -3.999 -3.954 17.357 1.00 90.12 198 ARG A C 1
ATOM 1586 O O . ARG A 1 198 ? -5.215 -3.908 17.229 1.00 90.12 198 ARG A O 1
ATOM 1593 N N . GLU A 1 199 ? -3.385 -3.899 18.537 1.00 91.38 199 GLU A N 1
ATOM 1594 C CA . GLU A 1 199 ? -4.078 -3.803 19.825 1.00 91.38 199 GLU A CA 1
ATOM 1595 C C . GLU A 1 199 ? -4.673 -2.404 19.993 1.00 91.38 199 GLU A C 1
ATOM 1597 O O . GLU A 1 199 ? -5.875 -2.280 20.223 1.00 91.38 199 GLU A O 1
ATOM 1602 N N . ASP A 1 200 ? -3.880 -1.367 19.715 1.00 91.56 200 ASP A N 1
ATOM 1603 C CA . ASP A 1 200 ? -4.341 0.024 19.678 1.00 91.56 200 ASP A CA 1
ATOM 1604 C C . ASP A 1 200 ? -5.451 0.216 18.631 1.00 91.56 200 ASP A C 1
ATOM 1606 O O . ASP A 1 200 ? -6.422 0.939 18.848 1.00 91.56 200 ASP A O 1
ATOM 1610 N N . MET A 1 201 ? -5.338 -0.458 17.482 1.00 89.81 201 MET A N 1
ATOM 1611 C CA . MET A 1 201 ? -6.303 -0.347 16.387 1.00 89.81 201 MET A CA 1
ATOM 1612 C C . MET A 1 201 ? -7.598 -1.126 16.618 1.00 89.81 201 MET A C 1
ATOM 1614 O O . MET A 1 201 ? -8.604 -0.776 16.003 1.00 89.81 201 MET A O 1
ATOM 1618 N N . ALA A 1 202 ? -7.623 -2.133 17.497 1.00 88.75 202 ALA A N 1
ATOM 1619 C CA . ALA A 1 202 ? -8.789 -2.996 17.712 1.00 88.75 202 ALA A CA 1
ATOM 1620 C C . ALA A 1 202 ? -10.036 -2.226 18.189 1.00 88.75 202 ALA A C 1
ATOM 1622 O O . ALA A 1 202 ? -11.167 -2.613 17.882 1.00 88.75 202 ALA A O 1
ATOM 1623 N N . ILE A 1 203 ? -9.829 -1.114 18.898 1.00 88.88 203 ILE A N 1
ATOM 1624 C CA . ILE A 1 203 ? -10.891 -0.252 19.434 1.00 88.88 203 ILE A CA 1
ATOM 1625 C C . ILE A 1 203 ? -11.225 0.945 18.532 1.00 88.88 203 ILE A C 1
ATOM 1627 O O . ILE A 1 203 ? -12.126 1.721 18.848 1.00 88.88 203 ILE A O 1
ATOM 1631 N N . THR A 1 204 ? -10.513 1.122 17.417 1.00 89.62 204 THR A N 1
ATOM 1632 C CA . THR A 1 204 ? -10.713 2.257 16.509 1.00 89.62 204 THR A CA 1
ATOM 1633 C C . THR A 1 204 ? -11.455 1.841 15.243 1.00 89.62 204 THR A C 1
ATOM 1635 O O . THR A 1 204 ? -11.697 0.664 14.964 1.00 89.62 204 THR A O 1
ATOM 1638 N N . SER A 1 205 ? -11.794 2.832 14.417 1.00 87.06 205 SER A N 1
ATOM 1639 C CA . SER A 1 205 ? -12.367 2.585 13.089 1.00 87.06 205 SER A CA 1
ATOM 1640 C C . SER A 1 205 ? -11.417 1.839 12.133 1.00 87.06 205 SER A C 1
ATOM 1642 O O . SER A 1 205 ? -11.881 1.264 11.149 1.00 87.06 205 SER A O 1
ATOM 1644 N N . CYS A 1 206 ? -10.113 1.785 12.434 1.00 89.75 206 CYS A N 1
ATOM 1645 C CA . CYS A 1 206 ? -9.104 1.113 11.613 1.00 89.75 206 CYS A CA 1
ATOM 1646 C C . CYS A 1 206 ? -9.034 -0.404 11.799 1.00 89.75 206 CYS A C 1
ATOM 1648 O O . CYS A 1 206 ? -8.355 -1.056 11.009 1.00 89.75 206 CYS A O 1
ATOM 1650 N N . ARG A 1 207 ? -9.738 -0.996 12.774 1.00 90.94 207 ARG A N 1
ATOM 1651 C CA . ARG A 1 207 ? -9.715 -2.455 13.015 1.00 90.94 207 ARG A CA 1
ATOM 1652 C C . ARG A 1 207 ? -10.068 -3.310 11.792 1.00 90.94 207 ARG A C 1
ATOM 1654 O O . ARG A 1 207 ? -9.650 -4.459 11.693 1.00 90.94 207 ARG A O 1
ATOM 1661 N N . TYR A 1 208 ? -10.824 -2.748 10.849 1.00 92.88 208 TYR A N 1
ATOM 1662 C CA . TYR A 1 208 ? -11.230 -3.425 9.616 1.00 92.88 208 TYR A CA 1
ATOM 1663 C C . TYR A 1 208 ? -10.290 -3.182 8.426 1.00 92.88 208 TYR A C 1
ATOM 1665 O O . TYR A 1 208 ? -10.608 -3.563 7.298 1.00 92.88 208 TYR A O 1
ATOM 1673 N N . TYR A 1 209 ? -9.147 -2.529 8.635 1.00 93.69 209 TYR A N 1
ATOM 1674 C CA . TYR A 1 209 ? -8.134 -2.399 7.593 1.00 93.69 209 TYR A CA 1
ATOM 1675 C C . TYR A 1 209 ? -7.339 -3.705 7.452 1.00 93.69 209 TYR A C 1
ATOM 1677 O O . TYR A 1 209 ? -7.112 -4.396 8.447 1.00 93.69 209 TYR A O 1
ATOM 1685 N N . PRO A 1 210 ? -6.891 -4.063 6.233 1.00 94.31 210 PRO A N 1
ATOM 1686 C CA . PRO A 1 210 ? -6.010 -5.206 6.050 1.00 94.31 210 PRO A CA 1
ATOM 1687 C C . PRO A 1 210 ? -4.685 -4.986 6.776 1.00 94.31 210 PRO A C 1
ATOM 1689 O O . PRO A 1 210 ? -4.000 -3.990 6.536 1.00 94.31 210 PRO A O 1
ATOM 1692 N N . CYS A 1 211 ? -4.308 -5.947 7.610 1.00 93.12 211 CYS A N 1
ATOM 1693 C CA . CYS A 1 211 ? -3.101 -5.932 8.423 1.00 93.12 211 CYS A CA 1
ATOM 1694 C C . CYS A 1 211 ? -2.172 -7.070 7.999 1.00 93.12 211 CYS A C 1
ATOM 1696 O O . CYS A 1 211 ? -2.629 -8.195 7.821 1.00 93.12 211 CYS A O 1
ATOM 1698 N N . ARG A 1 212 ? -0.869 -6.817 7.861 1.00 91.50 212 ARG A N 1
ATOM 1699 C CA . ARG A 1 212 ? 0.114 -7.853 7.494 1.00 91.50 212 ARG A CA 1
ATOM 1700 C C . ARG A 1 212 ? 1.438 -7.641 8.213 1.00 91.50 212 ARG A C 1
ATOM 1702 O O . ARG A 1 212 ? 1.944 -6.521 8.268 1.00 91.50 212 ARG A O 1
ATOM 1709 N N . SER A 1 213 ? 2.005 -8.729 8.729 1.00 86.06 213 SER A N 1
ATOM 1710 C CA . SER A 1 213 ? 3.372 -8.728 9.258 1.00 86.06 213 SER A CA 1
ATOM 1711 C C . SER A 1 213 ? 4.375 -8.515 8.129 1.00 86.06 213 SER A C 1
ATOM 1713 O O . SER A 1 213 ? 4.182 -9.018 7.030 1.00 86.06 213 SER A O 1
ATOM 1715 N N . VAL A 1 214 ? 5.490 -7.843 8.406 1.00 81.12 214 VAL A N 1
ATOM 1716 C CA . VAL A 1 214 ? 6.554 -7.598 7.416 1.00 81.12 214 VAL A CA 1
ATOM 1717 C C . VAL A 1 214 ? 7.094 -8.902 6.807 1.00 81.12 214 VAL A C 1
ATOM 1719 O O . VAL A 1 214 ? 7.474 -8.934 5.640 1.00 81.12 214 VAL A O 1
ATOM 1722 N N . GLU A 1 215 ? 7.105 -9.991 7.576 1.00 78.88 215 GLU A N 1
ATOM 1723 C CA . GLU A 1 215 ? 7.706 -11.268 7.170 1.00 78.88 215 GLU A CA 1
ATOM 1724 C C . GLU A 1 215 ? 6.749 -12.200 6.418 1.00 78.88 215 GLU A C 1
ATOM 1726 O O . GLU A 1 215 ? 7.197 -13.178 5.799 1.00 78.88 215 GLU A O 1
ATOM 1731 N N . ARG A 1 216 ? 5.448 -11.896 6.479 1.00 83.56 216 ARG A N 1
ATOM 1732 C CA . ARG A 1 216 ? 4.358 -12.727 5.971 1.00 83.56 216 ARG A CA 1
ATOM 1733 C C . ARG A 1 216 ? 3.737 -12.129 4.716 1.00 83.56 216 ARG A C 1
ATOM 1735 O O . ARG A 1 216 ? 3.789 -10.923 4.491 1.00 83.56 216 ARG A O 1
ATOM 1742 N N . LEU A 1 217 ? 3.155 -13.001 3.902 1.00 86.25 217 LEU A N 1
ATOM 1743 C CA . LEU A 1 217 ? 2.445 -12.635 2.678 1.00 86.25 217 LEU A CA 1
ATOM 1744 C C . LEU A 1 217 ? 0.942 -12.478 2.919 1.00 86.25 217 LEU A C 1
ATOM 1746 O O . LEU A 1 217 ? 0.311 -11.619 2.297 1.00 86.25 217 LEU A O 1
ATOM 1750 N N . ASP A 1 218 ? 0.389 -13.247 3.853 1.00 90.12 218 ASP A N 1
ATOM 1751 C CA . ASP A 1 218 ? -1.017 -13.207 4.206 1.00 90.12 218 ASP A CA 1
ATOM 1752 C C . ASP A 1 218 ? -1.349 -11.963 5.020 1.00 90.12 218 ASP A C 1
ATOM 1754 O O . ASP A 1 218 ? -0.570 -11.471 5.840 1.00 90.12 218 ASP A O 1
ATOM 1758 N N . ALA A 1 219 ? -2.543 -11.446 4.775 1.00 92.62 219 ALA A N 1
ATOM 1759 C CA . ALA A 1 219 ? -3.104 -10.352 5.543 1.00 92.62 219 ALA A CA 1
ATOM 1760 C C . ALA A 1 219 ? -4.286 -10.854 6.368 1.00 92.62 219 ALA A C 1
ATOM 1762 O O . ALA A 1 219 ? -4.892 -11.881 6.067 1.00 92.62 219 ALA A O 1
ATOM 1763 N N . TRP A 1 220 ? -4.658 -10.103 7.390 1.00 93.56 220 TRP A N 1
ATOM 1764 C CA . TRP A 1 220 ? -5.855 -10.366 8.168 1.00 93.56 220 TRP A CA 1
ATOM 1765 C C . TRP A 1 220 ? -6.672 -9.097 8.371 1.00 93.56 220 TRP A C 1
ATOM 1767 O O . TRP A 1 220 ? -6.150 -7.983 8.319 1.00 93.56 220 TRP A O 1
ATOM 1777 N N . ILE A 1 221 ? -7.970 -9.277 8.581 1.00 94.62 221 ILE A N 1
ATOM 1778 C CA . ILE A 1 221 ? -8.929 -8.224 8.916 1.00 94.62 221 ILE A CA 1
ATOM 1779 C C . ILE A 1 221 ? -9.706 -8.684 10.151 1.00 94.62 221 ILE A C 1
ATOM 1781 O O . ILE A 1 221 ? -9.971 -9.880 10.297 1.00 94.62 221 ILE A O 1
ATOM 1785 N N . ALA A 1 222 ? -10.056 -7.762 11.050 1.00 92.38 222 ALA A N 1
ATOM 1786 C CA . ALA A 1 222 ? -10.861 -8.099 12.221 1.00 92.38 222 ALA A CA 1
ATOM 1787 C C . ALA A 1 222 ? -12.231 -8.680 11.829 1.00 92.38 222 ALA A C 1
ATOM 1789 O O . ALA A 1 222 ? -12.870 -8.218 10.879 1.00 92.38 222 ALA A O 1
ATOM 1790 N N . ASN A 1 223 ? -12.683 -9.677 12.588 1.00 90.94 223 ASN A N 1
ATOM 1791 C CA . ASN A 1 223 ? -13.999 -10.278 12.421 1.00 90.94 223 ASN A CA 1
ATOM 1792 C C . ASN A 1 223 ? -15.116 -9.318 12.884 1.00 90.94 223 ASN A C 1
ATOM 1794 O O . ASN A 1 223 ? -15.067 -8.854 14.025 1.00 90.94 223 ASN A O 1
ATOM 1798 N N . PRO A 1 224 ? -16.116 -9.021 12.029 1.00 90.88 224 PRO A N 1
ATOM 1799 C CA . PRO A 1 224 ? -17.236 -8.149 12.372 1.00 90.88 224 PRO A CA 1
ATOM 1800 C C . PRO A 1 224 ? -18.414 -8.841 13.097 1.00 90.88 224 PRO A C 1
ATOM 1802 O O . PRO A 1 224 ? -19.467 -8.227 13.276 1.00 90.88 224 PRO A O 1
ATOM 1805 N N . GLU A 1 225 ? -18.303 -10.122 13.468 1.00 86.00 225 GLU A N 1
ATOM 1806 C CA . GLU A 1 225 ? -19.399 -10.890 14.093 1.00 86.00 225 GLU A CA 1
ATOM 1807 C C . GLU A 1 225 ? -19.915 -10.257 15.396 1.00 86.00 225 GLU A C 1
ATOM 1809 O O . GLU A 1 225 ? -21.116 -10.295 15.674 1.00 86.00 225 GLU A O 1
ATOM 1814 N N . ALA A 1 226 ? -19.034 -9.623 16.179 1.00 85.94 226 ALA A N 1
ATOM 1815 C CA . ALA A 1 226 ? -19.410 -8.957 17.427 1.00 85.94 226 ALA A CA 1
ATOM 1816 C C . ALA A 1 226 ? -20.434 -7.826 17.207 1.00 85.94 226 ALA A C 1
ATOM 1818 O O . ALA A 1 226 ? -21.239 -7.530 18.091 1.00 85.94 226 ALA A O 1
ATOM 1819 N N . GLU A 1 227 ? -20.449 -7.218 16.018 1.00 88.88 227 GLU A N 1
ATOM 1820 C CA . GLU A 1 227 ? -21.379 -6.149 15.654 1.00 88.88 227 GLU A CA 1
ATOM 1821 C C . GLU A 1 227 ? -22.758 -6.656 15.209 1.00 88.88 227 GLU A C 1
ATOM 1823 O O . GLU A 1 227 ? -23.672 -5.841 15.057 1.00 88.88 227 GLU A O 1
ATOM 1828 N N . GLN A 1 228 ? -22.923 -7.969 14.988 1.00 89.62 228 GLN A N 1
ATOM 1829 C CA . GLN A 1 228 ? -24.176 -8.603 14.547 1.00 89.62 228 GLN A CA 1
ATOM 1830 C C . GLN A 1 228 ? -24.808 -7.891 13.336 1.00 89.62 228 GLN A C 1
ATOM 1832 O O . GLN A 1 228 ? -26.025 -7.683 13.257 1.00 89.62 228 GLN A O 1
ATOM 1837 N N . ASN A 1 229 ? -23.968 -7.467 12.387 1.00 92.12 229 ASN A N 1
ATOM 1838 C CA . ASN A 1 229 ? -24.379 -6.701 11.219 1.00 92.12 229 ASN A CA 1
ATOM 1839 C C . ASN A 1 229 ? -24.034 -7.461 9.927 1.00 92.12 229 ASN A C 1
ATOM 1841 O O . ASN A 1 229 ? -22.914 -7.333 9.426 1.00 92.12 229 ASN A O 1
ATOM 1845 N N . PRO A 1 230 ? -25.006 -8.148 9.297 1.00 91.81 230 PRO A N 1
ATOM 1846 C CA . PRO A 1 230 ? -24.738 -8.979 8.122 1.00 91.81 230 PRO A CA 1
ATOM 1847 C C . PRO A 1 230 ? -24.243 -8.172 6.912 1.00 91.81 230 PRO A C 1
ATOM 1849 O O . PRO A 1 230 ? -23.553 -8.695 6.041 1.00 91.81 230 PRO A O 1
ATOM 1852 N N . ARG A 1 231 ? -24.562 -6.868 6.837 1.00 94.00 231 ARG A N 1
ATOM 1853 C CA . ARG A 1 231 ? -24.022 -6.000 5.776 1.00 94.00 231 ARG A CA 1
ATOM 1854 C C . ARG A 1 231 ? -22.539 -5.730 5.979 1.00 94.00 231 ARG A C 1
ATOM 1856 O O . ARG A 1 231 ? -21.809 -5.631 4.995 1.00 94.00 231 ARG A O 1
ATOM 1863 N N . LEU A 1 232 ? -22.118 -5.575 7.231 1.00 93.38 232 LEU A N 1
ATOM 1864 C CA . LEU A 1 232 ? -20.714 -5.391 7.565 1.00 93.38 232 LEU A CA 1
ATOM 1865 C C . LEU A 1 232 ? -19.939 -6.675 7.265 1.00 93.38 232 LEU A C 1
ATOM 1867 O O . LEU A 1 232 ? -18.956 -6.598 6.542 1.00 93.38 232 LEU A O 1
ATOM 1871 N N . GLU A 1 233 ? -20.445 -7.835 7.689 1.00 92.12 233 GLU A N 1
ATOM 1872 C CA . GLU A 1 233 ? -19.882 -9.157 7.359 1.00 92.12 233 GLU A CA 1
ATOM 1873 C C . GLU A 1 233 ? -19.630 -9.321 5.854 1.00 92.12 233 GLU A C 1
ATOM 1875 O O . GLU A 1 233 ? -18.488 -9.513 5.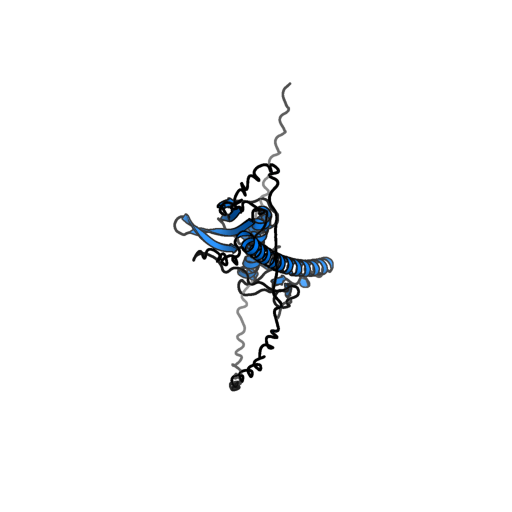436 1.00 92.12 233 GLU A O 1
ATOM 1880 N N . SER A 1 234 ? -20.660 -9.120 5.022 1.00 93.81 234 SER A N 1
ATOM 1881 C CA . SER A 1 234 ? -20.517 -9.218 3.559 1.00 93.81 234 SER A CA 1
ATOM 1882 C C . SER A 1 234 ? -19.519 -8.199 2.988 1.00 93.81 234 SER A C 1
ATOM 1884 O O . SER A 1 234 ? -18.825 -8.474 2.010 1.00 93.81 234 SER A O 1
ATOM 1886 N N . THR A 1 235 ? -19.444 -7.001 3.577 1.00 95.56 235 THR A N 1
ATOM 1887 C CA . THR A 1 235 ? -18.505 -5.957 3.136 1.00 95.56 235 THR A CA 1
ATOM 1888 C C . THR A 1 235 ? -17.063 -6.329 3.476 1.00 95.56 235 THR A C 1
ATOM 1890 O O . THR A 1 235 ? -16.178 -6.119 2.648 1.00 95.56 235 THR A O 1
ATOM 1893 N N . ILE A 1 236 ? -16.817 -6.890 4.662 1.00 95.00 236 ILE A N 1
ATOM 1894 C CA . ILE A 1 236 ? -15.485 -7.332 5.085 1.00 95.00 236 ILE A CA 1
ATOM 1895 C C . ILE A 1 236 ? -15.020 -8.529 4.254 1.00 95.00 236 ILE A C 1
ATOM 1897 O O . ILE A 1 236 ? -13.874 -8.537 3.809 1.00 95.00 236 ILE A O 1
ATOM 1901 N N . GLU A 1 237 ? -15.900 -9.485 3.957 1.00 94.62 237 GLU A N 1
ATOM 1902 C CA . GLU A 1 237 ? -15.586 -10.612 3.067 1.00 94.62 237 GLU A CA 1
ATOM 1903 C C . GLU A 1 237 ? -15.208 -10.137 1.654 1.00 94.62 237 GLU A C 1
ATOM 1905 O O . GLU A 1 237 ? -14.192 -10.554 1.082 1.00 94.62 237 GLU A O 1
ATOM 1910 N N . TYR A 1 238 ? -15.972 -9.187 1.109 1.00 96.38 238 TYR A N 1
ATOM 1911 C CA . TYR A 1 238 ? -15.646 -8.562 -0.169 1.00 96.38 238 TYR A CA 1
ATOM 1912 C C . TYR A 1 238 ? -14.306 -7.813 -0.122 1.00 96.38 238 TYR A C 1
ATOM 1914 O O . TYR A 1 238 ? -13.495 -7.933 -1.040 1.00 96.38 238 TYR A O 1
ATOM 1922 N N . LEU A 1 239 ? -14.033 -7.077 0.959 1.00 95.44 239 LEU A N 1
ATOM 1923 C CA . LEU A 1 239 ? -12.786 -6.334 1.139 1.00 95.44 239 LEU A CA 1
ATOM 1924 C C . LEU A 1 239 ? -11.568 -7.264 1.277 1.00 95.44 239 LEU A C 1
ATOM 1926 O O . LEU A 1 239 ? -10.516 -6.970 0.706 1.00 95.44 239 LEU A O 1
ATOM 1930 N N . ALA A 1 240 ? -11.709 -8.401 1.963 1.00 94.94 240 ALA A N 1
ATOM 1931 C CA . ALA A 1 240 ? -10.676 -9.432 2.053 1.00 94.94 240 ALA A CA 1
ATOM 1932 C C . ALA A 1 240 ? -10.341 -10.017 0.670 1.00 94.94 240 ALA A C 1
ATOM 1934 O O . ALA A 1 240 ? -9.169 -10.133 0.293 1.00 94.94 240 ALA A O 1
ATOM 1935 N N . THR A 1 241 ? -11.375 -10.314 -0.121 1.00 95.31 241 THR A N 1
ATOM 1936 C CA . THR A 1 241 ? -11.224 -10.805 -1.497 1.00 95.31 241 THR A CA 1
ATOM 1937 C C . THR A 1 241 ? -10.512 -9.768 -2.367 1.00 95.31 241 THR A C 1
ATOM 1939 O O . THR A 1 241 ? -9.480 -10.069 -2.964 1.00 95.31 241 THR A O 1
ATOM 1942 N N . LEU A 1 242 ? -10.975 -8.512 -2.347 1.00 95.19 242 LEU A N 1
ATOM 1943 C CA . LEU A 1 242 ? -10.361 -7.423 -3.109 1.00 95.19 242 LEU A CA 1
ATOM 1944 C C . LEU A 1 242 ? -8.896 -7.182 -2.741 1.00 95.19 242 LEU A C 1
ATOM 1946 O O . LEU A 1 242 ? -8.080 -6.950 -3.629 1.00 95.19 242 LEU A O 1
ATOM 1950 N N . ASN A 1 243 ? -8.543 -7.213 -1.453 1.00 94.38 243 ASN A N 1
ATOM 1951 C CA . ASN A 1 243 ? -7.154 -7.021 -1.040 1.00 94.38 243 ASN A CA 1
ATOM 1952 C C . ASN A 1 243 ? -6.256 -8.165 -1.535 1.00 94.38 243 ASN A C 1
ATOM 1954 O O . ASN A 1 243 ? -5.119 -7.919 -1.940 1.00 94.38 243 ASN A O 1
ATOM 1958 N N . THR A 1 244 ? -6.770 -9.398 -1.538 1.00 93.44 244 THR A N 1
ATOM 1959 C CA . THR A 1 244 ? -6.068 -10.570 -2.081 1.00 93.44 244 THR A CA 1
ATOM 1960 C C . THR A 1 244 ? -5.826 -10.416 -3.583 1.00 93.44 244 THR A C 1
ATOM 1962 O O . THR A 1 244 ? -4.675 -10.450 -4.019 1.00 93.44 244 THR A O 1
ATOM 1965 N N . ASP A 1 245 ? -6.882 -10.153 -4.357 1.00 93.69 245 ASP A N 1
ATOM 1966 C CA . ASP A 1 245 ? -6.792 -9.977 -5.811 1.00 93.69 245 ASP A CA 1
ATOM 1967 C C . ASP A 1 245 ? -5.883 -8.804 -6.184 1.00 93.69 245 ASP A C 1
ATOM 1969 O O . ASP A 1 245 ? -5.069 -8.896 -7.102 1.00 93.69 245 ASP A O 1
ATOM 1973 N N . TYR A 1 246 ? -5.973 -7.702 -5.440 1.00 93.00 246 TYR A N 1
ATOM 1974 C CA . TYR A 1 246 ? -5.133 -6.536 -5.660 1.00 93.00 246 TYR A CA 1
ATOM 1975 C C . TYR A 1 246 ? -3.650 -6.839 -5.403 1.00 93.00 246 TYR A C 1
ATOM 1977 O O . TYR A 1 246 ? -2.808 -6.452 -6.210 1.00 93.00 246 TYR A O 1
ATOM 1985 N N . ASN A 1 247 ? -3.300 -7.539 -4.314 1.00 91.88 247 ASN A N 1
ATOM 1986 C CA . ASN A 1 247 ? -1.903 -7.906 -4.059 1.00 91.88 247 ASN A CA 1
ATOM 1987 C C . ASN A 1 247 ? -1.357 -8.830 -5.152 1.00 91.88 247 ASN A C 1
ATOM 1989 O O . ASN A 1 247 ? -0.239 -8.604 -5.611 1.00 91.88 247 ASN A O 1
ATOM 1993 N N . ALA A 1 248 ? -2.153 -9.795 -5.611 1.00 91.31 248 ALA A N 1
ATOM 1994 C CA . ALA A 1 248 ? -1.743 -10.681 -6.689 1.00 91.31 248 ALA A CA 1
ATOM 1995 C C . ALA A 1 248 ? -1.575 -9.937 -8.027 1.00 91.31 248 ALA A C 1
ATOM 1997 O O . ALA A 1 248 ? -0.582 -10.138 -8.720 1.00 91.31 248 ALA A O 1
ATOM 1998 N N . ALA A 1 249 ? -2.475 -9.004 -8.356 1.00 92.88 249 ALA A N 1
ATOM 1999 C CA . ALA A 1 249 ? -2.349 -8.168 -9.550 1.00 92.88 249 ALA A CA 1
ATOM 2000 C C . ALA A 1 249 ? -1.100 -7.268 -9.514 1.00 92.88 249 ALA A C 1
ATOM 2002 O O . ALA A 1 249 ? -0.506 -6.990 -10.556 1.00 92.88 249 ALA A O 1
ATOM 2003 N N . LEU A 1 250 ? -0.685 -6.801 -8.330 1.00 91.94 250 LEU A N 1
ATOM 2004 C CA . LEU A 1 250 ? 0.577 -6.073 -8.172 1.00 91.94 250 LEU A CA 1
ATOM 2005 C C . LEU A 1 250 ? 1.792 -6.963 -8.435 1.00 91.94 250 LEU A C 1
ATOM 2007 O O . LEU A 1 250 ? 2.728 -6.511 -9.090 1.00 91.94 250 LEU A O 1
ATOM 2011 N N . ASP A 1 251 ? 1.777 -8.199 -7.937 1.00 90.75 251 ASP A N 1
ATOM 2012 C CA . ASP A 1 251 ? 2.881 -9.143 -8.128 1.00 90.75 251 ASP A CA 1
ATOM 2013 C C . ASP A 1 251 ? 3.001 -9.554 -9.608 1.00 90.75 251 ASP A C 1
ATOM 2015 O O . ASP A 1 251 ? 4.100 -9.557 -10.166 1.00 90.75 251 ASP A O 1
ATOM 2019 N N . GLU A 1 252 ? 1.873 -9.801 -10.284 1.00 92.38 252 GLU A N 1
ATOM 2020 C CA . GLU A 1 252 ? 1.833 -10.037 -11.733 1.00 92.38 252 GLU A CA 1
ATOM 2021 C C . GLU A 1 252 ? 2.329 -8.827 -12.529 1.00 92.38 252 GLU A C 1
ATOM 2023 O O . GLU A 1 252 ? 3.131 -8.976 -13.452 1.00 92.38 252 GLU A O 1
ATOM 2028 N N . LEU A 1 253 ? 1.881 -7.619 -12.172 1.00 91.31 253 LEU A N 1
ATOM 2029 C CA . LEU A 1 253 ? 2.325 -6.392 -12.828 1.00 91.31 253 LEU A CA 1
ATOM 2030 C C . LEU A 1 253 ? 3.839 -6.215 -12.700 1.00 91.31 253 LEU A C 1
ATOM 2032 O O . LEU A 1 253 ? 4.493 -5.810 -13.663 1.00 91.31 253 LEU A O 1
ATOM 2036 N N . ASP A 1 254 ? 4.395 -6.518 -11.531 1.00 87.69 254 ASP A N 1
ATOM 2037 C CA . ASP A 1 254 ? 5.827 -6.415 -11.302 1.00 87.69 254 ASP A CA 1
ATOM 2038 C C . ASP A 1 254 ? 6.619 -7.420 -12.146 1.00 87.69 254 ASP A C 1
ATOM 2040 O O . ASP A 1 254 ? 7.603 -7.046 -12.789 1.00 87.69 254 ASP A O 1
ATOM 2044 N N . MET A 1 255 ? 6.139 -8.665 -12.216 1.00 88.06 255 MET A N 1
ATOM 2045 C CA . MET A 1 255 ? 6.713 -9.716 -13.057 1.00 88.06 255 MET A CA 1
ATOM 2046 C C . MET A 1 255 ? 6.685 -9.327 -14.538 1.00 88.06 255 MET A C 1
ATOM 2048 O O . MET A 1 255 ? 7.725 -9.329 -15.194 1.00 88.06 255 MET A O 1
ATOM 2052 N N . VAL A 1 256 ? 5.529 -8.899 -15.055 1.00 89.19 256 VAL A N 1
ATOM 2053 C CA . VAL A 1 256 ? 5.383 -8.472 -16.455 1.00 89.19 256 VAL A CA 1
ATOM 2054 C C . VAL A 1 256 ? 6.290 -7.284 -16.762 1.00 89.19 256 VAL A C 1
ATOM 2056 O O . VAL A 1 256 ? 6.893 -7.223 -17.831 1.00 89.19 256 VAL A O 1
ATOM 2059 N N . ARG A 1 257 ? 6.429 -6.330 -15.835 1.00 85.56 257 ARG A N 1
ATOM 2060 C CA . ARG A 1 257 ? 7.346 -5.195 -16.009 1.00 85.56 257 ARG A CA 1
ATOM 2061 C C . ARG A 1 257 ? 8.803 -5.635 -16.026 1.00 85.56 257 ARG A C 1
ATOM 2063 O O . ARG A 1 257 ? 9.563 -5.128 -16.847 1.00 85.56 257 ARG A O 1
ATOM 2070 N N . TYR A 1 258 ? 9.194 -6.556 -15.150 1.00 83.12 258 TYR A N 1
ATOM 2071 C CA . TYR A 1 258 ? 10.539 -7.124 -15.146 1.00 83.12 258 TYR A CA 1
ATOM 2072 C C . TYR A 1 258 ? 10.844 -7.837 -16.468 1.00 83.12 258 TYR A C 1
ATOM 2074 O O . TYR A 1 258 ? 11.834 -7.511 -17.121 1.00 83.12 258 TYR A O 1
ATOM 2082 N N . GLU A 1 259 ? 9.957 -8.720 -16.926 1.00 85.50 259 GLU A N 1
ATOM 2083 C CA . GLU A 1 259 ? 10.107 -9.417 -18.207 1.00 85.50 259 GLU A CA 1
ATOM 2084 C C . GLU A 1 259 ? 10.123 -8.449 -19.392 1.00 85.50 259 GLU A C 1
ATOM 2086 O O . GLU A 1 259 ? 10.924 -8.602 -20.312 1.00 85.50 259 GLU A O 1
ATOM 2091 N N . ASN A 1 260 ? 9.284 -7.408 -19.369 1.00 83.88 260 ASN A N 1
ATOM 2092 C CA . ASN A 1 260 ? 9.269 -6.408 -20.429 1.00 83.88 260 ASN A CA 1
ATOM 2093 C C . ASN A 1 260 ? 10.585 -5.623 -20.483 1.00 83.88 260 ASN A C 1
ATOM 2095 O O . ASN A 1 260 ? 11.111 -5.414 -21.573 1.00 83.88 260 ASN A O 1
ATOM 2099 N N . ARG A 1 261 ? 11.155 -5.240 -19.331 1.00 78.38 261 ARG A N 1
ATOM 2100 C CA . ARG A 1 261 ? 12.495 -4.631 -19.275 1.00 78.38 261 ARG A CA 1
ATOM 2101 C C . ARG A 1 261 ? 13.555 -5.591 -19.813 1.00 78.38 261 ARG A C 1
ATOM 2103 O O . ARG A 1 261 ? 14.359 -5.184 -20.648 1.00 78.38 261 ARG A O 1
ATOM 2110 N N . LYS A 1 262 ? 13.495 -6.866 -19.412 1.00 79.31 262 LYS A N 1
ATOM 2111 C CA . LYS A 1 262 ? 14.389 -7.931 -19.885 1.00 79.31 262 LYS A CA 1
ATOM 2112 C C . LYS A 1 262 ? 14.386 -8.081 -21.398 1.00 79.31 262 LYS A C 1
ATOM 2114 O O . LYS A 1 262 ? 15.433 -7.974 -22.031 1.00 79.31 262 LYS A O 1
ATOM 2119 N N . LEU A 1 263 ? 13.208 -8.268 -21.979 1.00 81.38 263 LEU A N 1
ATOM 2120 C CA . LEU A 1 263 ? 13.053 -8.423 -23.421 1.00 81.38 263 LEU A CA 1
ATOM 2121 C C . LEU A 1 263 ? 13.530 -7.188 -24.179 1.00 81.38 263 LEU A C 1
ATOM 2123 O O . LEU A 1 263 ? 14.172 -7.317 -25.214 1.00 81.38 263 LEU A O 1
ATOM 2127 N N . ARG A 1 264 ? 13.243 -5.987 -23.675 1.00 75.00 264 ARG A N 1
ATOM 2128 C CA . ARG A 1 264 ? 13.620 -4.761 -24.381 1.00 75.00 264 ARG A CA 1
ATOM 2129 C C . ARG A 1 264 ? 15.112 -4.473 -24.337 1.00 75.00 264 ARG A C 1
ATOM 2131 O O . ARG A 1 264 ? 15.645 -4.053 -25.354 1.00 75.00 264 ARG A O 1
ATOM 2138 N N . ALA A 1 265 ? 15.785 -4.732 -23.221 1.00 72.31 265 ALA A N 1
ATOM 2139 C CA . ALA A 1 265 ? 17.240 -4.632 -23.169 1.00 72.31 265 ALA A CA 1
ATOM 2140 C C . ALA A 1 265 ? 17.910 -5.676 -24.075 1.00 72.31 265 ALA A C 1
ATOM 2142 O O . ALA A 1 265 ? 18.856 -5.346 -24.788 1.00 72.31 265 ALA A O 1
ATOM 2143 N N . TRP A 1 266 ? 17.353 -6.891 -24.142 1.00 73.00 266 TRP A N 1
ATOM 2144 C CA . TRP A 1 266 ? 17.820 -7.906 -25.084 1.00 73.00 266 TRP A CA 1
ATOM 2145 C C . TRP A 1 266 ? 17.649 -7.466 -26.545 1.00 73.00 266 TRP A C 1
ATOM 2147 O O . TRP A 1 266 ? 18.575 -7.613 -27.334 1.00 73.00 266 TRP A O 1
ATOM 2157 N N . VAL A 1 267 ? 16.505 -6.869 -26.900 1.00 76.94 267 VAL A N 1
ATOM 2158 C CA . VAL A 1 267 ? 16.270 -6.323 -28.249 1.00 76.94 267 VAL A CA 1
ATOM 2159 C C . VAL A 1 267 ? 17.194 -5.140 -28.559 1.00 76.94 267 VAL A C 1
ATOM 2161 O O . VAL A 1 267 ? 17.686 -5.049 -29.676 1.00 76.94 267 VAL A O 1
ATOM 2164 N N . ALA A 1 268 ? 17.430 -4.242 -27.599 1.00 71.50 268 ALA A N 1
ATOM 2165 C CA . ALA A 1 268 ? 18.204 -3.020 -27.820 1.00 71.50 268 ALA A CA 1
ATOM 2166 C C . ALA A 1 268 ? 19.721 -3.254 -27.872 1.00 71.50 268 ALA A C 1
ATOM 2168 O O . ALA A 1 268 ? 20.413 -2.594 -28.637 1.00 71.50 268 ALA A O 1
ATOM 2169 N N . HIS A 1 269 ? 20.249 -4.175 -27.062 1.00 69.56 269 HIS A N 1
ATOM 2170 C CA . HIS A 1 269 ? 21.697 -4.323 -26.879 1.00 69.56 269 HIS A CA 1
ATOM 2171 C C . HIS A 1 269 ? 22.205 -5.756 -27.073 1.00 69.56 269 HIS A C 1
ATOM 2173 O O . HIS A 1 269 ? 23.390 -6.010 -26.880 1.00 69.56 269 HIS A O 1
ATOM 2179 N N . GLY A 1 270 ? 21.336 -6.718 -27.410 1.00 63.41 270 GLY A N 1
ATOM 2180 C CA . GLY A 1 270 ? 21.706 -8.137 -27.510 1.00 63.41 270 GLY A CA 1
ATOM 2181 C C . GLY A 1 270 ? 22.134 -8.758 -26.175 1.00 63.41 270 GLY A C 1
ATOM 2182 O O . GLY A 1 270 ? 22.681 -9.859 -26.148 1.00 63.41 270 GLY A O 1
ATOM 2183 N N . VAL A 1 271 ? 21.905 -8.051 -25.067 1.00 60.56 271 VAL A N 1
ATOM 2184 C CA . VAL A 1 271 ? 22.373 -8.393 -23.724 1.00 60.56 271 VAL A CA 1
ATOM 2185 C C . VAL A 1 271 ? 21.167 -8.435 -22.793 1.00 60.56 271 VAL A C 1
ATOM 2187 O O . VAL A 1 271 ? 20.308 -7.555 -22.814 1.00 60.56 271 VAL A O 1
ATOM 2190 N N . GLU A 1 272 ? 21.081 -9.490 -21.986 1.00 55.84 272 GLU A N 1
ATOM 2191 C CA . GLU A 1 272 ? 20.134 -9.548 -20.874 1.00 55.84 272 GLU A CA 1
ATOM 2192 C C . GLU A 1 272 ? 20.435 -8.369 -19.938 1.00 55.84 272 GLU A C 1
ATOM 2194 O O . GLU A 1 272 ? 21.602 -8.197 -19.575 1.00 55.84 272 GLU A O 1
ATOM 2199 N N . PRO A 1 273 ? 19.457 -7.512 -19.585 1.00 51.47 273 PRO A N 1
ATOM 2200 C CA . PRO A 1 273 ? 19.768 -6.380 -18.732 1.00 51.47 273 PRO A CA 1
ATOM 2201 C C . PRO A 1 273 ? 20.345 -6.915 -17.436 1.00 51.47 273 PRO A C 1
ATOM 2203 O O . PRO A 1 273 ? 19.839 -7.900 -16.891 1.00 51.47 273 PRO A O 1
ATOM 2206 N N . ALA A 1 274 ? 21.379 -6.237 -16.940 1.00 53.03 274 ALA A N 1
ATOM 2207 C CA . ALA A 1 274 ? 21.783 -6.422 -15.562 1.00 53.03 274 ALA A CA 1
ATOM 2208 C C . ALA A 1 274 ? 20.521 -6.314 -14.702 1.00 53.03 274 ALA A C 1
ATOM 2210 O O . ALA A 1 274 ? 19.703 -5.410 -14.916 1.00 53.03 274 ALA A O 1
ATOM 2211 N N . GLU A 1 275 ? 20.336 -7.256 -13.777 1.00 51.91 275 GLU A N 1
ATOM 2212 C CA . GLU A 1 275 ? 19.365 -7.054 -12.717 1.00 51.91 275 GLU A CA 1
ATOM 2213 C C . GLU A 1 275 ? 19.710 -5.693 -12.113 1.00 51.91 275 GLU A C 1
ATOM 2215 O O . GLU A 1 275 ? 20.816 -5.498 -11.610 1.00 51.91 275 GLU A O 1
ATOM 2220 N N . GLU A 1 276 ? 18.826 -4.705 -12.284 1.00 53.38 276 GLU A N 1
ATOM 2221 C CA . GLU A 1 276 ? 18.932 -3.479 -11.510 1.00 53.38 276 GLU A CA 1
ATOM 2222 C C . GLU A 1 276 ? 18.724 -3.933 -10.075 1.00 53.38 276 GLU A C 1
ATOM 2224 O O . GLU A 1 276 ? 17.579 -4.071 -9.628 1.00 53.38 276 GLU A O 1
ATOM 2229 N N . GLU A 1 277 ? 19.827 -4.248 -9.393 1.00 43.88 277 GLU A N 1
ATOM 2230 C CA . GLU A 1 277 ? 19.786 -4.491 -7.969 1.00 43.88 277 GLU A CA 1
ATOM 2231 C C . GLU A 1 277 ? 19.075 -3.274 -7.379 1.00 43.88 277 GLU A C 1
ATOM 2233 O O . GLU A 1 277 ? 19.429 -2.129 -7.709 1.00 43.88 277 GLU A O 1
ATOM 2238 N N . PRO A 1 278 ? 17.994 -3.490 -6.607 1.00 50.44 278 PRO A N 1
ATOM 2239 C CA . PRO A 1 278 ? 17.401 -2.391 -5.873 1.00 50.44 278 PRO A CA 1
ATOM 2240 C C . PRO A 1 278 ? 18.560 -1.731 -5.137 1.00 50.44 278 PRO A C 1
ATOM 2242 O O . PRO A 1 278 ? 19.344 -2.434 -4.509 1.00 50.44 278 PRO A O 1
ATOM 2245 N N . VAL A 1 279 ? 18.727 -0.417 -5.300 1.00 45.44 279 VAL A N 1
ATOM 2246 C CA . VAL A 1 279 ? 19.771 0.313 -4.581 1.00 45.44 279 VAL A CA 1
ATOM 2247 C C . VAL A 1 279 ? 19.546 0.003 -3.107 1.00 45.44 279 VAL A C 1
ATOM 2249 O O . VAL A 1 279 ? 18.562 0.476 -2.550 1.00 45.44 279 VAL A O 1
ATOM 2252 N N . GLU A 1 280 ? 20.381 -0.862 -2.530 1.00 38.66 280 GLU A N 1
ATOM 2253 C CA . GLU A 1 280 ? 20.293 -1.230 -1.125 1.00 38.66 280 GLU A CA 1
ATOM 2254 C C . GLU A 1 280 ? 20.744 -0.003 -0.338 1.00 38.66 280 GLU A C 1
ATOM 2256 O O . GLU A 1 280 ? 21.942 0.228 -0.149 1.00 38.66 280 GLU A O 1
ATOM 2261 N N . ASP A 1 281 ? 19.794 0.834 0.084 1.00 48.59 281 ASP A N 1
ATOM 2262 C CA . ASP A 1 281 ? 20.076 1.745 1.178 1.00 48.59 281 ASP A CA 1
ATOM 2263 C C . ASP A 1 281 ? 20.130 0.884 2.451 1.00 48.59 281 ASP A C 1
ATOM 2265 O O . ASP A 1 281 ? 19.166 0.188 2.764 1.00 48.59 281 ASP A O 1
ATOM 2269 N N . PRO A 1 282 ? 21.225 0.877 3.226 1.00 40.28 282 PRO A N 1
ATOM 2270 C CA . PRO A 1 282 ? 21.273 0.171 4.506 1.00 40.28 282 PRO A CA 1
ATOM 2271 C C . PRO A 1 282 ? 20.226 0.667 5.531 1.00 40.28 282 PRO A C 1
ATOM 2273 O O . PRO A 1 282 ? 20.086 0.055 6.591 1.00 40.28 282 PRO A O 1
ATOM 2276 N N . ALA A 1 283 ? 19.497 1.756 5.242 1.00 48.09 283 ALA A N 1
ATOM 2277 C CA . ALA A 1 283 ? 18.309 2.208 5.970 1.00 48.09 283 ALA A CA 1
ATOM 2278 C C . ALA A 1 283 ? 16.961 1.689 5.404 1.00 48.09 283 ALA A C 1
ATOM 2280 O O . ALA A 1 283 ? 15.910 2.006 5.976 1.00 48.09 283 ALA A O 1
ATOM 2281 N N . ASP A 1 284 ? 16.961 0.910 4.318 1.00 61.66 284 ASP A N 1
ATOM 2282 C CA . ASP A 1 284 ? 15.751 0.409 3.663 1.00 61.66 284 ASP A CA 1
ATOM 2283 C C . ASP A 1 284 ? 15.097 -0.727 4.452 1.00 61.66 284 ASP A C 1
ATOM 2285 O O . ASP A 1 284 ? 15.720 -1.698 4.890 1.00 61.66 284 ASP A O 1
ATOM 2289 N N . ALA A 1 285 ? 13.780 -0.622 4.614 1.00 64.25 285 ALA A N 1
ATOM 2290 C CA . ALA A 1 285 ? 12.994 -1.751 5.075 1.00 64.25 285 ALA A CA 1
ATOM 2291 C C . ALA A 1 285 ? 12.961 -2.836 3.990 1.00 64.25 285 ALA A C 1
ATOM 2293 O O . ALA A 1 285 ? 12.893 -2.509 2.804 1.00 64.25 285 ALA A O 1
ATOM 2294 N N . PRO A 1 286 ? 12.917 -4.126 4.365 1.00 71.56 286 PRO A N 1
ATOM 2295 C CA . PRO A 1 286 ? 12.853 -5.194 3.380 1.00 71.56 286 PRO A CA 1
ATOM 2296 C C . PRO A 1 286 ? 11.646 -4.996 2.459 1.00 71.56 286 PRO A C 1
ATOM 2298 O O . PRO A 1 286 ? 10.535 -4.686 2.910 1.00 71.56 286 PRO A O 1
ATOM 2301 N N . ARG A 1 287 ? 11.859 -5.185 1.153 1.00 77.31 287 ARG A N 1
ATOM 2302 C CA . ARG A 1 287 ? 10.755 -5.206 0.192 1.00 77.31 287 ARG A CA 1
ATOM 2303 C C . ARG A 1 287 ? 9.836 -6.379 0.502 1.00 77.31 287 ARG A C 1
ATOM 2305 O O . ARG A 1 287 ? 10.276 -7.452 0.915 1.00 77.31 287 ARG A O 1
ATOM 2312 N N . ARG A 1 288 ? 8.542 -6.166 0.268 1.00 80.62 288 ARG A N 1
ATOM 2313 C CA . ARG A 1 288 ? 7.534 -7.214 0.406 1.00 80.62 288 ARG A CA 1
ATOM 2314 C C . ARG A 1 288 ? 7.925 -8.416 -0.457 1.00 80.62 288 ARG A C 1
ATOM 2316 O O . ARG A 1 288 ? 8.273 -8.254 -1.628 1.00 80.62 288 ARG A O 1
ATOM 2323 N N . LYS A 1 289 ? 7.830 -9.619 0.114 1.00 82.69 289 LYS A N 1
ATOM 2324 C CA . LYS A 1 289 ? 7.905 -10.869 -0.652 1.00 82.69 289 LYS A CA 1
ATOM 2325 C C . LYS A 1 289 ? 6.800 -10.889 -1.722 1.00 82.69 289 LYS A C 1
ATOM 2327 O O . LYS A 1 289 ? 5.790 -10.194 -1.596 1.00 82.69 289 LYS A O 1
ATOM 2332 N N . LYS A 1 290 ? 6.989 -11.691 -2.767 1.00 83.25 290 LYS A N 1
ATOM 2333 C CA . LYS A 1 290 ? 6.040 -11.822 -3.882 1.00 83.25 290 LYS A CA 1
ATOM 2334 C C . LYS A 1 290 ? 5.391 -13.193 -3.848 1.00 83.25 290 LYS A C 1
ATOM 2336 O O . LYS A 1 290 ? 6.067 -14.174 -3.539 1.00 83.25 290 LYS A O 1
ATOM 2341 N N . ALA A 1 291 ? 4.118 -13.245 -4.197 1.00 82.44 291 ALA A N 1
ATOM 2342 C CA . ALA A 1 291 ? 3.355 -14.472 -4.305 1.00 82.44 291 ALA A CA 1
ATOM 2343 C C . ALA A 1 291 ? 2.814 -14.645 -5.725 1.00 82.44 291 ALA A C 1
ATOM 2345 O O . ALA A 1 291 ? 2.774 -13.707 -6.522 1.00 82.44 291 ALA A O 1
ATOM 2346 N N . ARG A 1 292 ? 2.389 -15.863 -6.061 1.00 83.06 292 ARG A N 1
ATOM 2347 C CA . ARG A 1 292 ? 1.645 -16.100 -7.304 1.00 83.06 292 ARG A CA 1
ATOM 2348 C C . ARG A 1 292 ? 0.163 -15.797 -7.096 1.00 83.06 292 ARG A C 1
ATOM 2350 O O . ARG A 1 292 ? -0.340 -15.813 -5.973 1.00 83.06 292 ARG A O 1
ATOM 2357 N N . TYR A 1 293 ? -0.562 -15.573 -8.189 1.00 80.50 293 TYR A N 1
ATOM 2358 C CA . TYR A 1 293 ? -2.018 -15.487 -8.123 1.00 80.50 293 TYR A CA 1
ATOM 2359 C C . TYR A 1 293 ? -2.616 -16.751 -7.494 1.00 80.50 293 TYR A C 1
ATOM 2361 O O . TYR A 1 293 ? -2.198 -17.868 -7.806 1.00 80.50 293 TYR A O 1
ATOM 2369 N N . ASN A 1 294 ? -3.602 -16.559 -6.612 1.00 77.81 294 ASN A N 1
ATOM 2370 C CA . ASN A 1 294 ? -4.242 -17.603 -5.804 1.00 77.81 294 ASN A CA 1
ATOM 2371 C C . ASN A 1 294 ? -3.330 -18.379 -4.840 1.00 77.81 294 ASN A C 1
ATOM 2373 O O . ASN A 1 294 ? -3.760 -19.412 -4.320 1.00 77.81 294 ASN A O 1
ATOM 2377 N N . ASP A 1 295 ? -2.124 -17.890 -4.549 1.00 85.31 295 ASP A N 1
ATOM 2378 C CA . ASP A 1 295 ? -1.284 -18.479 -3.509 1.00 85.31 295 ASP A CA 1
ATOM 2379 C C . ASP A 1 295 ? -2.003 -18.414 -2.143 1.00 85.31 295 ASP A C 1
ATOM 2381 O O . ASP A 1 295 ? -2.361 -17.317 -1.690 1.00 85.31 295 ASP A O 1
ATOM 2385 N N . PRO A 1 296 ? -2.269 -19.558 -1.480 1.00 84.12 296 PRO A N 1
ATOM 2386 C CA . PRO A 1 296 ? -2.920 -19.562 -0.174 1.00 84.12 296 PRO A CA 1
ATOM 2387 C C . PRO A 1 296 ? -2.114 -18.802 0.887 1.00 84.12 296 PRO A C 1
ATOM 2389 O O . PRO A 1 296 ? -2.715 -18.246 1.808 1.00 84.12 296 PRO A O 1
ATOM 2392 N N . GLU A 1 297 ? -0.790 -18.717 0.745 1.00 85.56 297 GLU A N 1
ATOM 2393 C CA . GLU A 1 297 ? 0.081 -17.990 1.672 1.00 85.56 297 GLU A CA 1
ATOM 2394 C C . GLU A 1 297 ? -0.044 -16.466 1.539 1.00 85.56 297 GLU A C 1
ATOM 2396 O O . GLU A 1 297 ? 0.408 -15.751 2.424 1.00 85.56 297 GLU A O 1
ATOM 2401 N N . ALA A 1 298 ? -0.678 -15.954 0.476 1.00 86.31 298 ALA A N 1
ATOM 2402 C CA . ALA A 1 298 ? -0.861 -14.519 0.220 1.00 86.31 298 ALA A CA 1
ATOM 2403 C C . ALA A 1 298 ? -2.315 -14.039 0.348 1.00 86.31 298 ALA A C 1
ATOM 2405 O O . ALA A 1 298 ? -2.653 -12.911 -0.028 1.00 86.31 298 ALA A O 1
ATOM 2406 N N . ARG A 1 299 ? -3.197 -14.899 0.866 1.00 91.25 299 ARG A N 1
ATOM 2407 C CA . ARG A 1 299 ? -4.612 -14.577 1.062 1.00 91.25 299 ARG A CA 1
ATOM 2408 C C . ARG A 1 299 ? -4.828 -13.591 2.201 1.00 91.25 299 ARG A C 1
ATOM 2410 O O . ARG A 1 299 ? -4.041 -13.489 3.137 1.00 91.25 299 ARG A O 1
ATOM 2417 N N . THR A 1 300 ? -5.943 -12.876 2.119 1.00 92.56 300 THR A N 1
ATOM 2418 C CA . THR A 1 300 ? -6.455 -12.081 3.234 1.00 92.56 300 THR A CA 1
ATOM 2419 C C . THR A 1 300 ? -7.529 -12.870 3.969 1.00 92.56 300 THR A C 1
ATOM 2421 O O . THR A 1 300 ? -8.530 -13.249 3.365 1.00 92.56 300 THR A O 1
ATOM 2424 N N . TYR A 1 301 ? -7.329 -13.097 5.263 1.00 93.00 301 TYR A N 1
ATOM 2425 C CA . TYR A 1 301 ? -8.232 -13.864 6.117 1.00 93.00 301 TYR A CA 1
ATOM 2426 C C . TYR A 1 301 ? -9.041 -12.952 7.044 1.00 93.00 301 TYR A C 1
ATOM 2428 O O . TYR A 1 301 ? -8.571 -11.898 7.472 1.00 93.00 301 TYR A O 1
ATOM 2436 N N . ILE A 1 302 ? -10.258 -13.366 7.392 1.00 92.69 302 ILE A N 1
ATOM 2437 C CA . ILE A 1 302 ? -11.002 -12.755 8.496 1.00 92.69 302 ILE A CA 1
ATOM 2438 C C . ILE A 1 302 ? -10.566 -13.473 9.771 1.00 92.69 302 ILE A C 1
ATOM 2440 O O . ILE A 1 302 ? -10.640 -14.698 9.858 1.00 92.69 302 ILE A O 1
ATOM 2444 N N . ARG A 1 303 ? -10.045 -12.723 10.740 1.00 84.94 303 ARG A N 1
ATOM 2445 C CA . ARG A 1 303 ? -9.500 -13.294 11.970 1.00 84.94 303 ARG A CA 1
ATOM 2446 C C . ARG A 1 303 ? -10.615 -13.517 12.981 1.00 84.94 303 ARG A C 1
ATOM 2448 O O . ARG A 1 303 ? -11.091 -12.557 13.582 1.00 84.94 303 ARG A O 1
ATOM 2455 N N . HIS A 1 304 ? -10.980 -14.771 13.206 1.00 78.69 304 HIS A N 1
ATOM 2456 C CA . HIS A 1 304 ? -11.794 -15.160 14.354 1.00 78.69 304 HIS A CA 1
ATOM 2457 C C . HIS A 1 304 ? -10.915 -15.110 15.616 1.00 78.69 304 HIS A C 1
ATOM 2459 O O . HIS A 1 304 ? -9.729 -15.440 15.549 1.00 78.69 304 HIS A O 1
ATOM 2465 N N . HIS A 1 305 ? -11.448 -14.611 16.735 1.00 60.34 305 HIS A N 1
ATOM 2466 C CA . HIS A 1 305 ? -10.739 -14.684 18.014 1.00 60.34 305 HIS A CA 1
ATOM 2467 C C . HIS A 1 305 ? -10.516 -16.166 18.349 1.00 60.34 305 HIS A C 1
ATOM 2469 O O . HIS A 1 305 ? -11.470 -16.937 18.367 1.00 60.34 305 HIS A O 1
ATOM 2475 N N . GLU A 1 306 ? -9.259 -16.556 18.547 1.00 47.94 306 GLU A N 1
ATOM 2476 C CA . GLU A 1 306 ? -8.928 -17.781 19.271 1.00 47.94 306 GLU A CA 1
ATOM 2477 C C . GLU A 1 306 ? -8.885 -17.383 20.751 1.00 47.94 306 GLU A C 1
ATOM 2479 O O . GLU A 1 306 ? -8.174 -16.432 21.096 1.00 47.94 306 GLU A O 1
ATOM 2484 N N . ASP A 1 307 ? -9.734 -18.032 21.553 1.00 35.09 307 ASP A N 1
ATOM 2485 C CA . ASP A 1 307 ? -9.800 -17.911 23.016 1.00 35.09 307 ASP A CA 1
ATOM 2486 C C . ASP A 1 307 ? -8.552 -18.503 23.692 1.00 35.09 307 ASP A C 1
ATOM 2488 O O . ASP A 1 307 ? -8.070 -19.564 23.223 1.00 35.09 307 ASP A O 1
#

Sequence (307 aa):
MPTPTPPSPPPQEWVDLTESEEEDPEELVPELSEDEPEEEPQEEPLEVQPPVPPSAPPQEQPPEESEDPAVDPEDPEQDPDAGDAPPLDDDEDDDEAGPVVTTTHRWFDYPLPVPRMLREMLEMLHYDQFWITYVGTRYRHPVLPDDWDMTVEISIPDEFGSRRNIHVRHAPTRRNSHEAAISDAAREALTTLCHAHREDMAITSCRYYPCRSVERLDAWIANPEAEQNPRLESTIEYLATLNTDYNAALDELDMVRYENRKLRAWVAHGVEPAEEEPVEDPADAPRRKKARYNDPEARTYIRHHED

Secondary structure (DSSP, 8-state):
-PPPPPPPPPP--------------------------PPP--------PPPPPPPPPPPPPPPPP-------------------PPP----------PPPEEEEEEEES--SHHHHHHHHHHHHTT-SS-EEEEEEEEEE-SSS--EEEEEEEEEEE-TTSSEEEEEEEE-SS-BSSHHHHHHHHHHHHHHHHHHHTHHHHHTSGGGGS-B--TT-S-EEEE--GGGT-HHHHHHHHHHHHHHHHHHHHHHHHHHHHHHHHHHHHHHHHSSPPP-------TTPPPPPP---TT-GGG-EEEEPPP-

Organism: NCBI:txid547442